Protein AF-A0A507ZMK4-F1 (afdb_monomer_lite)

Organism: NCBI:txid1706195

Radius of gyration: 28.81 Å; chains: 1; bounding box: 46×35×113 Å

Structure (mmCIF, N/CA/C/O backbone):
data_AF-A0A507ZMK4-F1
#
_entry.id   AF-A0A507ZMK4-F1
#
loop_
_atom_site.group_PDB
_atom_site.id
_atom_site.type_symbol
_atom_site.label_atom_id
_atom_site.label_alt_id
_atom_site.label_comp_id
_atom_site.label_asym_id
_atom_site.label_entity_id
_atom_site.label_seq_id
_atom_site.pdbx_PDB_ins_code
_atom_site.Cartn_x
_atom_site.Cartn_y
_atom_site.Cartn_z
_atom_site.occupancy
_atom_site.B_iso_or_equiv
_atom_site.auth_seq_id
_atom_site.auth_comp_id
_atom_site.auth_asym_id
_atom_site.auth_atom_id
_atom_site.pdbx_PDB_model_num
ATOM 1 N N . MET A 1 1 ? 5.797 6.486 -40.407 1.00 48.53 1 MET A N 1
ATOM 2 C CA . MET A 1 1 ? 4.975 6.813 -39.216 1.00 48.53 1 MET A CA 1
ATOM 3 C C . MET A 1 1 ? 4.794 5.631 -38.264 1.00 48.53 1 MET A C 1
ATOM 5 O O . MET A 1 1 ? 5.007 5.829 -37.077 1.00 48.53 1 MET A O 1
ATOM 9 N N . ALA A 1 2 ? 4.481 4.415 -38.734 1.00 46.81 2 ALA A N 1
ATOM 10 C CA . ALA A 1 2 ? 4.301 3.239 -37.862 1.00 46.81 2 ALA A CA 1
ATOM 11 C C . ALA A 1 2 ? 5.544 2.864 -37.017 1.00 46.81 2 ALA A C 1
ATOM 13 O O . ALA A 1 2 ? 5.416 2.453 -35.868 1.00 46.81 2 ALA A O 1
ATOM 14 N N . THR A 1 3 ? 6.752 3.084 -37.540 1.00 45.12 3 THR A N 1
ATOM 15 C CA . THR A 1 3 ? 8.024 2.779 -36.860 1.00 45.12 3 THR A CA 1
ATOM 16 C C . THR A 1 3 ? 8.329 3.693 -35.667 1.00 45.12 3 THR A C 1
ATOM 18 O O . THR A 1 3 ? 8.909 3.237 -34.690 1.00 45.12 3 THR A O 1
ATOM 21 N N . LEU A 1 4 ? 7.896 4.960 -35.700 1.00 42.31 4 LEU A N 1
ATOM 22 C CA . LEU A 1 4 ? 8.083 5.910 -34.590 1.00 42.31 4 LEU A CA 1
ATOM 23 C C . LEU A 1 4 ? 7.138 5.614 -33.414 1.00 42.31 4 LEU A C 1
ATOM 25 O O . LEU A 1 4 ? 7.527 5.773 -32.261 1.00 42.31 4 LEU A O 1
ATOM 29 N N . LEU A 1 5 ? 5.926 5.120 -33.695 1.00 46.12 5 LEU A N 1
ATOM 30 C CA . LEU A 1 5 ? 4.982 4.674 -32.664 1.00 46.12 5 LEU A CA 1
ATOM 31 C C . LEU A 1 5 ? 5.440 3.384 -31.970 1.00 46.12 5 LEU A C 1
ATOM 33 O O . LEU A 1 5 ? 5.306 3.276 -30.753 1.00 46.12 5 LEU A O 1
ATOM 37 N N . ALA A 1 6 ? 6.023 2.437 -32.712 1.00 51.75 6 ALA A N 1
ATOM 38 C CA . ALA A 1 6 ? 6.607 1.229 -32.129 1.00 51.75 6 ALA A CA 1
ATOM 39 C C . ALA A 1 6 ? 7.820 1.551 -31.236 1.00 51.75 6 ALA A C 1
ATOM 41 O O . ALA A 1 6 ? 7.955 0.970 -30.162 1.00 51.75 6 ALA A O 1
ATOM 42 N N . LEU A 1 7 ? 8.653 2.524 -31.631 1.00 47.06 7 LEU A N 1
ATOM 43 C CA . LEU A 1 7 ? 9.780 2.987 -30.818 1.00 47.06 7 LEU A CA 1
ATOM 44 C C . LEU A 1 7 ? 9.309 3.663 -29.523 1.00 47.06 7 LEU A C 1
ATOM 46 O O . LEU A 1 7 ? 9.844 3.377 -28.463 1.00 47.06 7 LEU A O 1
ATOM 50 N N . ALA A 1 8 ? 8.271 4.503 -29.579 1.00 50.28 8 ALA A N 1
ATOM 51 C CA . ALA A 1 8 ? 7.705 5.146 -28.391 1.00 50.28 8 ALA A CA 1
ATOM 52 C C . ALA A 1 8 ? 7.070 4.144 -27.404 1.00 50.28 8 ALA A C 1
ATOM 54 O O . ALA A 1 8 ? 7.107 4.362 -26.196 1.00 50.28 8 ALA A O 1
ATOM 55 N N . TRP A 1 9 ? 6.521 3.028 -27.900 1.00 49.38 9 TRP A N 1
ATOM 56 C CA . TRP A 1 9 ? 6.046 1.923 -27.058 1.00 49.38 9 TRP A CA 1
ATOM 57 C C . TRP A 1 9 ? 7.187 1.077 -26.484 1.00 49.38 9 TRP A C 1
ATOM 59 O O . TRP A 1 9 ? 7.121 0.702 -25.316 1.00 49.38 9 TRP A O 1
ATOM 69 N N . ALA A 1 10 ? 8.238 0.817 -27.265 1.00 51.91 10 ALA A N 1
ATOM 70 C CA . ALA A 1 10 ? 9.440 0.117 -26.805 1.00 51.91 10 ALA A CA 1
ATOM 71 C C . ALA A 1 10 ? 10.282 0.947 -25.814 1.00 51.91 10 ALA A C 1
ATOM 73 O O . ALA A 1 10 ? 11.067 0.386 -25.057 1.00 51.91 10 ALA A O 1
ATOM 74 N N . LEU A 1 11 ? 10.104 2.272 -25.817 1.00 48.28 11 LEU A N 1
ATOM 75 C CA . LEU A 1 11 ? 10.757 3.230 -24.924 1.00 48.28 11 LEU A CA 1
ATOM 76 C C . LEU A 1 11 ? 9.895 3.627 -23.722 1.00 48.28 11 LEU A C 1
ATOM 78 O O . LEU A 1 11 ? 10.305 4.518 -22.976 1.00 48.28 11 LEU A O 1
ATOM 82 N N . LYS A 1 12 ? 8.726 3.002 -23.493 1.00 45.62 12 LYS A N 1
ATOM 83 C CA . LYS A 1 12 ? 8.102 3.130 -22.171 1.00 45.62 12 LYS A CA 1
ATOM 84 C C . LYS A 1 12 ? 9.120 2.587 -21.170 1.00 45.62 12 LYS A C 1
ATOM 86 O O . LYS A 1 12 ? 9.484 1.417 -21.300 1.00 45.62 12 LYS A O 1
ATOM 91 N N . PRO A 1 13 ? 9.631 3.417 -20.244 1.00 53.59 13 PRO A N 1
ATOM 92 C CA . PRO A 1 13 ? 10.633 2.960 -19.303 1.00 53.59 13 PRO A CA 1
ATOM 93 C C . PRO A 1 13 ? 10.029 1.761 -18.582 1.00 53.59 13 PRO A C 1
ATOM 95 O O . PRO A 1 13 ? 8.924 1.846 -18.046 1.00 53.59 13 PRO A O 1
ATOM 98 N N . PHE A 1 14 ? 10.708 0.619 -18.660 1.00 60.69 14 PHE A N 1
ATOM 99 C CA . PHE A 1 14 ? 10.374 -0.507 -17.810 1.00 60.69 14 PHE A CA 1
ATOM 100 C C . PHE A 1 14 ? 10.614 -0.021 -16.386 1.00 60.69 14 PHE A C 1
ATOM 102 O O . PHE A 1 14 ? 11.757 0.075 -15.949 1.00 60.69 14 PHE A O 1
ATOM 109 N N . GLU A 1 15 ? 9.544 0.375 -15.702 1.00 69.38 15 GLU A N 1
ATOM 110 C CA . GLU A 1 15 ? 9.600 0.660 -14.278 1.00 69.38 15 GLU A CA 1
ATOM 111 C C . GLU A 1 15 ? 9.980 -0.646 -13.592 1.00 69.38 15 GLU A C 1
ATOM 113 O O . GLU A 1 15 ? 9.189 -1.586 -13.507 1.00 69.38 15 GLU A O 1
ATOM 118 N N . SER A 1 16 ? 11.241 -0.737 -13.187 1.00 79.56 16 SER A N 1
ATOM 119 C CA . SER A 1 16 ? 11.742 -1.856 -12.412 1.00 79.56 16 SER A CA 1
ATOM 120 C C . SER A 1 16 ? 11.766 -1.452 -10.951 1.00 79.56 16 SER A C 1
ATOM 122 O O . SER A 1 16 ? 12.338 -0.418 -10.602 1.00 79.56 16 SER A O 1
ATOM 124 N N . TYR A 1 17 ? 11.180 -2.300 -10.119 1.00 85.94 17 TYR A N 1
ATOM 125 C CA . TYR A 1 17 ? 11.214 -2.162 -8.675 1.00 85.94 17 TYR A CA 1
ATOM 126 C C . TYR A 1 17 ? 12.217 -3.160 -8.118 1.00 85.94 17 TYR A C 1
ATOM 128 O O . TYR A 1 17 ? 12.090 -4.366 -8.355 1.00 85.94 17 TYR A O 1
ATOM 136 N N . ARG A 1 18 ? 13.217 -2.670 -7.388 1.00 87.69 18 ARG A N 1
ATOM 137 C CA . ARG A 1 18 ? 14.115 -3.521 -6.615 1.00 87.69 18 ARG A CA 1
ATOM 138 C C . ARG A 1 18 ? 13.560 -3.630 -5.196 1.00 87.69 18 ARG A C 1
ATOM 140 O O . ARG A 1 18 ? 13.481 -2.611 -4.515 1.00 87.69 18 ARG A O 1
ATOM 147 N N . PRO A 1 19 ? 13.135 -4.820 -4.739 1.00 88.19 19 PRO A N 1
ATOM 148 C CA . PRO A 1 19 ? 12.665 -4.974 -3.371 1.00 88.19 19 PRO A CA 1
ATOM 149 C C . PRO A 1 19 ? 13.840 -4.774 -2.411 1.00 88.19 19 PRO A C 1
ATOM 151 O O . PRO A 1 19 ? 14.845 -5.467 -2.538 1.00 88.19 19 PRO A O 1
ATOM 154 N N . LEU A 1 20 ? 13.686 -3.857 -1.460 1.00 87.06 20 LEU A N 1
ATOM 155 C CA . LEU A 1 20 ? 14.575 -3.720 -0.303 1.00 87.06 20 LEU A CA 1
ATOM 156 C C . LEU A 1 20 ? 14.121 -4.657 0.821 1.00 87.06 20 LEU A C 1
ATOM 158 O O . LEU A 1 20 ? 14.906 -5.268 1.533 1.00 87.06 20 LEU A O 1
ATOM 162 N N . TYR A 1 21 ? 12.804 -4.807 0.961 1.00 87.19 21 TYR A N 1
ATOM 163 C CA . TYR A 1 21 ? 12.207 -5.706 1.933 1.00 87.19 21 TYR A CA 1
ATOM 164 C C . TYR A 1 21 ? 10.845 -6.205 1.446 1.00 87.19 21 TYR A C 1
ATOM 166 O O . TYR A 1 21 ? 10.093 -5.477 0.803 1.00 87.19 21 TYR A O 1
ATOM 174 N N . SER A 1 22 ? 10.478 -7.436 1.803 1.00 90.19 22 SER A N 1
ATOM 175 C CA . SER A 1 22 ? 9.126 -7.969 1.612 1.00 90.19 22 SER A CA 1
ATOM 176 C C . SER A 1 22 ? 8.745 -8.855 2.790 1.00 90.19 22 SER A C 1
ATOM 178 O O . SER A 1 22 ? 9.533 -9.712 3.196 1.00 90.19 22 SER A O 1
ATOM 180 N N . THR A 1 23 ? 7.515 -8.718 3.288 1.00 91.31 23 THR A N 1
ATOM 181 C CA . THR A 1 23 ? 6.974 -9.678 4.259 1.00 91.31 23 THR A CA 1
ATOM 182 C C . THR A 1 23 ? 6.940 -11.071 3.634 1.00 91.31 23 THR A C 1
ATOM 184 O O . THR A 1 23 ? 6.565 -11.221 2.463 1.00 91.31 23 THR A O 1
ATOM 187 N N . ALA A 1 24 ? 7.315 -12.092 4.398 1.00 88.38 24 ALA A N 1
ATOM 188 C CA . ALA A 1 24 ? 7.326 -13.468 3.932 1.00 88.38 24 ALA A CA 1
ATOM 189 C C . ALA A 1 24 ? 5.903 -13.981 3.665 1.00 88.38 24 ALA A C 1
ATOM 191 O O . ALA A 1 24 ? 4.960 -13.690 4.404 1.00 88.38 24 ALA A O 1
ATOM 192 N N . ALA A 1 25 ? 5.761 -14.814 2.631 1.00 76.56 25 ALA A N 1
ATOM 193 C CA . ALA A 1 25 ? 4.530 -15.543 2.334 1.00 76.56 25 ALA A CA 1
ATOM 194 C C . ALA A 1 25 ? 4.353 -16.710 3.327 1.00 76.56 25 ALA A C 1
ATOM 196 O O . ALA A 1 25 ? 4.493 -17.878 2.974 1.00 76.56 25 ALA A O 1
ATOM 197 N N . GLY A 1 26 ? 4.148 -16.380 4.603 1.00 83.88 26 GLY A N 1
ATOM 198 C CA . GLY A 1 26 ? 3.814 -17.334 5.655 1.00 83.88 26 GLY A CA 1
ATOM 199 C C . GLY A 1 26 ? 2.330 -17.696 5.634 1.00 83.88 26 GLY A C 1
ATOM 200 O O . GLY A 1 26 ? 1.691 -17.737 4.583 1.00 83.88 26 GLY A O 1
ATOM 201 N N . LYS A 1 27 ? 1.751 -17.923 6.818 1.00 92.38 27 LYS A N 1
ATOM 202 C CA . LYS A 1 27 ? 0.292 -18.020 6.930 1.00 92.38 27 LYS A CA 1
ATOM 203 C C . LYS A 1 27 ? -0.303 -16.677 6.517 1.00 92.38 27 LYS A C 1
ATOM 205 O O . LYS A 1 27 ? 0.111 -15.647 7.045 1.00 92.38 27 LYS A O 1
ATOM 210 N N . SER A 1 28 ? -1.249 -16.699 5.587 1.00 94.19 28 SER A N 1
ATOM 211 C CA . SER A 1 28 ? -1.893 -15.496 5.066 1.00 94.19 28 SER A CA 1
ATOM 212 C C . SER A 1 28 ? -3.407 -15.616 5.100 1.00 94.19 28 SER A C 1
ATOM 214 O O . SER A 1 28 ? -3.944 -16.690 4.826 1.00 94.19 28 SER A O 1
ATOM 216 N N . GLN A 1 29 ? -4.092 -14.510 5.367 1.00 94.81 29 GLN A N 1
ATOM 217 C CA . GLN A 1 29 ? -5.550 -14.430 5.334 1.00 94.81 29 GLN A CA 1
ATOM 218 C C . GLN A 1 29 ? -6.003 -13.095 4.735 1.00 94.81 29 GLN A C 1
ATOM 220 O O . GLN A 1 29 ? -5.276 -12.108 4.837 1.00 94.81 29 GLN A O 1
ATOM 225 N N . PRO A 1 30 ? -7.183 -13.031 4.107 1.00 94.88 30 PRO A N 1
ATOM 226 C CA . PRO A 1 30 ? -7.741 -11.759 3.676 1.00 94.88 30 PRO A CA 1
ATOM 227 C C . PRO A 1 30 ? -8.190 -10.916 4.878 1.00 94.88 30 PRO A C 1
ATOM 229 O O . PRO A 1 30 ? -8.730 -11.446 5.846 1.00 94.88 30 PRO A O 1
ATOM 232 N N . ALA A 1 31 ? -8.020 -9.598 4.787 1.00 94.75 31 ALA A N 1
ATOM 233 C CA . ALA A 1 31 ? -8.450 -8.629 5.802 1.00 94.75 31 ALA A CA 1
ATOM 234 C C . ALA A 1 31 ? -9.972 -8.371 5.802 1.00 94.75 31 ALA A C 1
ATOM 236 O O . ALA A 1 31 ? -10.484 -7.657 6.655 1.00 94.75 31 ALA A O 1
ATOM 237 N N . GLY A 1 32 ? -10.700 -8.904 4.818 1.00 94.50 32 GLY A N 1
ATOM 238 C CA . GLY A 1 32 ? -12.091 -8.538 4.550 1.00 94.50 32 GLY A CA 1
ATOM 239 C C . GLY A 1 32 ? -12.219 -7.424 3.507 1.00 94.50 32 GLY A C 1
ATOM 240 O O . GLY A 1 32 ? -11.229 -6.867 3.032 1.00 94.50 32 GLY A O 1
ATOM 241 N N . GLU A 1 33 ? -13.449 -7.167 3.074 1.00 95.75 33 GLU A N 1
ATOM 242 C CA . GLU A 1 33 ? -13.747 -6.208 2.007 1.00 95.75 33 GLU A CA 1
ATOM 243 C C . GLU A 1 33 ? -13.520 -4.757 2.459 1.00 95.75 33 GLU A C 1
ATOM 245 O O . GLU A 1 33 ? -14.096 -4.318 3.458 1.00 95.75 33 GLU A O 1
ATOM 250 N N . ILE A 1 34 ? -12.740 -4.005 1.680 1.00 96.75 34 ILE A N 1
ATOM 251 C CA . ILE A 1 34 ? -12.432 -2.591 1.911 1.00 96.75 34 ILE A CA 1
ATOM 252 C C . ILE A 1 34 ? -13.646 -1.747 1.486 1.00 96.75 34 ILE A C 1
ATOM 254 O O . ILE A 1 34 ? -13.895 -1.524 0.300 1.00 96.75 34 ILE A O 1
ATOM 258 N N . ARG A 1 35 ? -14.453 -1.333 2.463 1.00 95.69 35 ARG A N 1
ATOM 259 C CA . ARG A 1 35 ? -15.771 -0.680 2.308 1.00 95.69 35 ARG A CA 1
ATOM 260 C C . ARG A 1 35 ? -15.907 0.485 3.294 1.00 95.69 35 ARG A C 1
ATOM 262 O O . ARG A 1 35 ? -15.089 0.553 4.207 1.00 95.69 35 ARG A O 1
ATOM 269 N N . PRO A 1 36 ? -16.921 1.364 3.186 1.00 96.38 36 PRO A N 1
ATOM 270 C CA . PRO 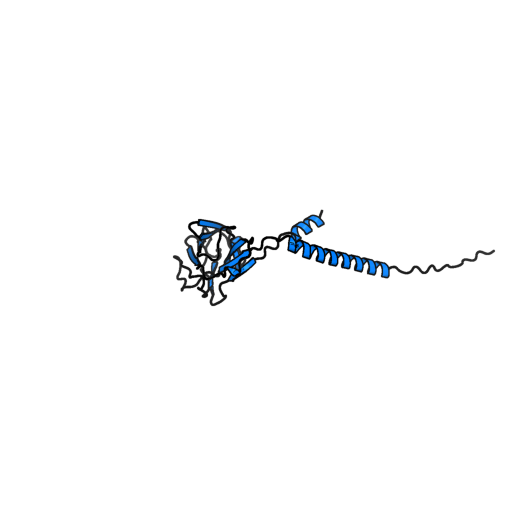A 1 36 ? -17.164 2.392 4.197 1.00 96.38 36 PRO A CA 1
ATOM 271 C C . PRO A 1 36 ? -17.122 1.825 5.624 1.00 96.38 36 PRO A C 1
ATOM 273 O O . PRO A 1 36 ? -17.806 0.847 5.931 1.00 96.38 36 PRO A O 1
ATOM 276 N N . GLY A 1 37 ? -16.298 2.431 6.482 1.00 94.50 37 GLY A N 1
ATOM 277 C CA . GLY A 1 37 ? -16.066 1.985 7.862 1.00 94.50 37 GLY A CA 1
ATOM 278 C C . GLY A 1 37 ? -14.935 0.963 8.037 1.00 94.50 37 GLY A C 1
ATOM 279 O O . GLY A 1 37 ? -14.519 0.734 9.170 1.00 94.50 37 GLY A O 1
ATOM 280 N N . PHE A 1 38 ? -14.407 0.389 6.950 1.00 95.94 38 PHE A N 1
ATOM 281 C CA . PHE A 1 38 ? -13.151 -0.358 6.976 1.00 95.94 38 PHE A CA 1
ATOM 282 C C . PHE A 1 38 ? -12.004 0.611 7.235 1.00 95.94 38 PHE A C 1
ATOM 284 O O . PHE A 1 38 ? -11.835 1.572 6.482 1.00 95.94 38 PHE A O 1
ATOM 291 N N . ARG A 1 39 ? -11.200 0.308 8.252 1.00 96.44 39 ARG A N 1
ATOM 292 C CA . ARG A 1 39 ? -9.960 1.020 8.549 1.00 96.44 39 ARG A CA 1
ATOM 293 C C . ARG A 1 39 ? -8.903 0.056 9.047 1.00 96.44 39 ARG A C 1
ATOM 295 O O . ARG A 1 39 ? -9.164 -0.778 9.923 1.00 96.44 39 ARG A O 1
ATOM 302 N N . LEU A 1 40 ? -7.712 0.196 8.491 1.00 96.25 40 LEU A N 1
ATOM 303 C CA . LEU A 1 40 ? -6.556 -0.612 8.821 1.00 96.25 40 LEU A CA 1
ATOM 304 C C . LEU A 1 40 ? -5.342 0.295 8.965 1.00 96.25 40 LEU A C 1
ATOM 306 O O . LEU A 1 40 ? -5.028 1.027 8.033 1.00 96.25 40 LEU A O 1
ATOM 310 N N . VAL A 1 41 ? -4.652 0.225 10.102 1.00 96.69 41 VAL A N 1
ATOM 311 C CA . VAL A 1 41 ? -3.421 0.983 10.354 1.00 96.69 41 VAL A CA 1
ATOM 312 C C . VAL A 1 41 ? -2.295 0.014 10.689 1.00 96.69 41 VAL A C 1
ATOM 314 O O . VAL A 1 41 ? -2.476 -0.906 11.480 1.00 96.69 41 VAL A O 1
ATOM 317 N N . GLN A 1 42 ? -1.123 0.213 10.098 1.00 95.56 42 GLN A N 1
ATOM 318 C CA . GLN A 1 42 ? 0.097 -0.488 10.474 1.00 95.56 42 GLN A CA 1
ATOM 319 C C . GLN A 1 42 ? 1.238 0.506 10.649 1.00 95.56 42 GLN A C 1
ATOM 321 O O . GLN A 1 42 ? 1.587 1.231 9.716 1.00 95.56 42 GLN A O 1
ATOM 326 N N . GLU A 1 43 ? 1.856 0.471 11.823 1.00 93.94 43 GLU A N 1
ATOM 327 C CA . GLU A 1 43 ? 3.163 1.076 12.052 1.00 93.94 43 GLU A CA 1
ATOM 328 C C . GLU A 1 43 ? 4.254 0.144 11.519 1.00 93.94 43 GLU A C 1
ATOM 330 O O . GLU A 1 43 ? 4.285 -1.040 11.851 1.00 93.94 43 GLU A O 1
ATOM 335 N N . VAL A 1 44 ? 5.138 0.681 10.681 1.00 91.62 44 VAL A N 1
ATOM 336 C CA . VAL A 1 44 ? 6.290 -0.005 10.098 1.00 91.62 44 VAL A CA 1
ATOM 337 C C . VAL A 1 44 ? 7.557 0.484 10.777 1.00 91.62 44 VAL A C 1
ATOM 339 O O . VAL A 1 44 ? 7.829 1.682 10.804 1.00 91.62 44 VAL A O 1
ATOM 342 N N . HIS A 1 45 ? 8.341 -0.440 11.334 1.00 86.56 45 HIS A N 1
ATOM 343 C CA . HIS A 1 45 ? 9.510 -0.106 12.147 1.00 86.56 45 HIS A CA 1
ATOM 344 C C . HIS A 1 45 ? 10.803 0.080 11.321 1.00 86.56 45 HIS A C 1
ATOM 346 O O . HIS A 1 45 ? 11.051 -0.692 10.390 1.00 86.56 45 HIS A O 1
ATOM 352 N N . PRO A 1 46 ? 11.686 1.019 11.726 1.00 70.94 46 PRO A N 1
ATOM 353 C CA . PRO A 1 46 ? 12.902 1.417 10.997 1.00 70.94 46 PRO A CA 1
ATOM 354 C C . PRO A 1 46 ? 13.943 0.305 10.790 1.00 70.94 46 PRO A C 1
ATOM 356 O O . PRO A 1 46 ? 14.650 0.291 9.792 1.00 70.94 46 PRO A O 1
ATOM 359 N N . GLY A 1 47 ? 14.022 -0.680 11.691 1.00 65.75 47 GLY A N 1
ATOM 360 C CA . GLY A 1 47 ? 15.009 -1.773 11.615 1.00 65.75 47 GLY A CA 1
ATOM 361 C C . GLY A 1 47 ? 14.748 -2.816 10.523 1.00 65.75 47 GLY A C 1
ATOM 362 O O . GLY A 1 47 ? 15.349 -3.888 10.546 1.00 65.75 47 GLY A O 1
ATOM 363 N N . SER A 1 48 ? 13.816 -2.540 9.616 1.00 66.69 48 SER A N 1
ATOM 364 C CA . SER A 1 48 ? 13.331 -3.507 8.636 1.00 66.69 48 SER A CA 1
ATOM 365 C C . SER A 1 48 ? 13.981 -3.382 7.262 1.00 66.69 48 SER A C 1
ATOM 367 O O . SER A 1 48 ? 13.811 -4.276 6.436 1.00 66.69 48 SER A O 1
ATOM 369 N N . VAL A 1 49 ? 14.700 -2.286 7.012 1.00 70.19 49 VAL A N 1
ATOM 370 C CA . VAL A 1 49 ? 15.365 -2.015 5.737 1.00 70.19 49 VAL A CA 1
ATOM 371 C C . VAL A 1 49 ? 16.822 -1.664 6.009 1.00 70.19 49 VAL A C 1
ATOM 373 O O . VAL A 1 49 ? 17.095 -0.782 6.821 1.00 70.19 49 VAL A O 1
ATOM 376 N N . ASP A 1 50 ? 17.753 -2.367 5.361 1.00 72.50 50 ASP A N 1
ATOM 377 C CA . ASP A 1 50 ? 19.186 -2.103 5.499 1.00 72.50 50 ASP A CA 1
ATOM 378 C C . ASP A 1 50 ? 19.550 -0.797 4.764 1.00 72.50 50 ASP A C 1
ATOM 380 O O . ASP A 1 50 ? 19.389 -0.720 3.543 1.00 72.50 50 ASP A O 1
ATOM 384 N N . PRO A 1 51 ? 20.063 0.235 5.463 1.00 71.06 51 PRO A N 1
ATOM 385 C CA . PRO A 1 51 ? 20.439 1.496 4.837 1.00 71.06 51 PRO A CA 1
ATOM 386 C C . PRO A 1 51 ? 21.553 1.379 3.789 1.00 71.06 51 PRO A C 1
ATOM 388 O O . PRO A 1 51 ? 21.700 2.253 2.937 1.00 71.06 51 PRO A O 1
ATOM 391 N N . SER A 1 52 ? 22.364 0.321 3.843 1.00 73.31 52 SER A N 1
ATOM 392 C CA . SER A 1 52 ? 23.409 0.074 2.847 1.00 73.31 52 SER A CA 1
ATOM 393 C C . SER A 1 52 ? 22.852 -0.387 1.502 1.00 73.31 52 SER A C 1
ATOM 395 O O . SER A 1 52 ? 23.554 -0.323 0.492 1.00 73.31 52 SER A O 1
ATOM 397 N N . GLU A 1 53 ? 21.589 -0.816 1.470 1.00 73.75 53 GLU A N 1
ATOM 398 C CA . GLU A 1 53 ? 20.933 -1.214 0.238 1.00 73.75 53 GLU A CA 1
ATOM 399 C C . GLU A 1 53 ? 20.409 -0.025 -0.565 1.00 73.75 53 GLU A C 1
ATOM 401 O O . GLU A 1 53 ? 20.033 -0.258 -1.704 1.00 73.75 53 GLU A O 1
ATOM 406 N N . TYR A 1 54 ? 20.415 1.215 -0.059 1.00 72.88 54 TYR A N 1
ATOM 407 C CA . TYR A 1 54 ? 19.912 2.362 -0.823 1.00 72.88 54 TYR A CA 1
ATOM 408 C C . TYR A 1 54 ? 20.844 2.787 -1.954 1.00 72.88 54 TYR A C 1
ATOM 410 O O . TYR A 1 54 ? 22.052 2.956 -1.762 1.00 72.88 54 TYR A O 1
ATOM 418 N N . VAL A 1 55 ? 20.264 3.043 -3.126 1.00 71.19 55 VAL A N 1
ATOM 419 C CA . VAL A 1 55 ? 20.976 3.659 -4.250 1.00 71.19 55 VAL A CA 1
ATOM 420 C C . VAL A 1 55 ? 20.565 5.122 -4.364 1.00 71.19 55 VAL A C 1
ATOM 422 O O . VAL A 1 55 ? 19.400 5.463 -4.560 1.00 71.19 55 VAL A O 1
ATOM 425 N N . GLU A 1 56 ? 21.548 6.015 -4.248 1.00 68.00 56 GLU A N 1
ATOM 426 C CA . GLU A 1 56 ? 21.324 7.452 -4.386 1.00 68.00 56 GLU A CA 1
ATOM 427 C C . GLU A 1 56 ? 20.719 7.781 -5.763 1.00 68.00 56 GLU A C 1
ATOM 429 O O . GLU A 1 56 ? 21.287 7.449 -6.805 1.00 68.00 56 GLU A O 1
ATOM 434 N N . GLY A 1 57 ? 19.565 8.454 -5.758 1.00 70.12 57 GLY A N 1
ATOM 435 C CA . GLY A 1 57 ? 18.839 8.865 -6.963 1.00 70.12 57 GLY A CA 1
ATOM 436 C C . GLY A 1 57 ? 17.610 8.018 -7.302 1.00 70.12 57 GLY A C 1
ATOM 437 O O . GLY A 1 57 ? 16.794 8.475 -8.105 1.00 70.12 57 GLY A O 1
ATOM 438 N N . ASP A 1 58 ? 17.435 6.855 -6.672 1.00 81.69 58 ASP A N 1
ATOM 439 C CA . ASP A 1 58 ? 16.229 6.044 -6.833 1.00 81.69 58 ASP A CA 1
ATOM 440 C C . ASP A 1 58 ? 15.100 6.507 -5.895 1.00 81.69 58 ASP A C 1
ATOM 442 O O . ASP A 1 58 ? 15.319 7.062 -4.815 1.00 81.69 58 ASP A O 1
ATOM 446 N N . GLU A 1 59 ? 13.852 6.334 -6.340 1.00 89.31 59 GLU A N 1
ATOM 447 C CA . GLU A 1 59 ? 12.669 6.741 -5.579 1.00 89.31 59 GLU A CA 1
ATOM 448 C C . GLU A 1 59 ? 12.166 5.562 -4.746 1.00 89.31 59 GLU A C 1
ATOM 450 O O . GLU A 1 59 ? 11.775 4.530 -5.291 1.00 89.31 59 GLU A O 1
ATOM 455 N N . ALA A 1 60 ? 12.124 5.709 -3.424 1.00 91.06 60 ALA A N 1
ATOM 456 C CA . ALA A 1 60 ? 11.568 4.672 -2.574 1.00 91.06 60 ALA A CA 1
ATOM 457 C C . ALA A 1 60 ? 10.031 4.655 -2.611 1.00 91.06 60 ALA A C 1
ATOM 459 O O . ALA A 1 60 ? 9.359 5.689 -2.562 1.00 91.06 60 ALA A O 1
ATOM 460 N N . CYS A 1 61 ? 9.473 3.450 -2.640 1.00 93.50 61 CYS A N 1
ATOM 461 C CA . CYS A 1 61 ? 8.043 3.184 -2.654 1.00 93.50 61 CYS A CA 1
ATOM 462 C C . CYS A 1 61 ? 7.712 2.079 -1.646 1.00 93.50 61 CYS A C 1
ATOM 464 O O . CYS A 1 61 ? 8.528 1.194 -1.377 1.00 93.50 61 CYS A O 1
ATOM 466 N N . PHE A 1 62 ? 6.488 2.093 -1.130 1.00 94.38 62 PHE A N 1
ATOM 467 C CA . PHE A 1 62 ? 5.911 0.928 -0.465 1.00 94.38 62 PHE A CA 1
ATOM 468 C C . PHE A 1 62 ? 4.843 0.319 -1.367 1.00 94.38 62 PHE A C 1
ATOM 470 O O . PHE A 1 62 ? 4.182 1.013 -2.139 1.00 94.38 62 PHE A O 1
ATOM 477 N N . GLU A 1 63 ? 4.668 -0.988 -1.288 1.00 96.00 63 GLU A N 1
ATOM 478 C CA . GLU A 1 63 ? 3.691 -1.724 -2.065 1.00 96.00 63 GLU A CA 1
ATOM 479 C C . GLU A 1 63 ? 2.795 -2.535 -1.133 1.00 96.00 63 GLU A C 1
ATOM 481 O O . GLU A 1 63 ? 3.271 -3.208 -0.217 1.00 96.00 63 GLU A O 1
ATOM 486 N N . ILE A 1 64 ? 1.491 -2.505 -1.401 1.00 97.44 64 ILE A N 1
ATOM 487 C CA . ILE A 1 64 ? 0.487 -3.270 -0.656 1.00 97.44 64 ILE A CA 1
ATOM 488 C C . ILE A 1 64 ? -0.089 -4.341 -1.577 1.00 97.44 64 ILE A C 1
ATOM 490 O O . ILE A 1 64 ? -0.423 -4.055 -2.732 1.00 97.44 64 ILE A O 1
ATOM 494 N N . ARG A 1 65 ? -0.220 -5.574 -1.077 1.00 97.25 65 ARG A N 1
ATOM 495 C CA . ARG A 1 65 ? -0.844 -6.666 -1.829 1.00 97.25 65 ARG A CA 1
ATOM 496 C C . ARG A 1 65 ? -2.361 -6.678 -1.658 1.00 97.25 65 ARG A C 1
ATOM 498 O O . ARG A 1 65 ? -2.873 -6.925 -0.565 1.00 97.25 65 ARG A O 1
ATOM 505 N N . PHE A 1 66 ? -3.066 -6.512 -2.772 1.00 97.56 66 PHE A N 1
ATOM 506 C CA . PHE A 1 66 ? -4.524 -6.591 -2.835 1.00 97.56 66 PHE A CA 1
ATOM 507 C C . PHE A 1 66 ? -4.978 -7.962 -3.352 1.00 97.56 66 PHE A C 1
ATOM 509 O O . PHE A 1 66 ? -4.262 -8.636 -4.098 1.00 97.56 66 PHE A O 1
ATOM 516 N N . ALA A 1 67 ? -6.192 -8.361 -2.985 1.00 96.50 67 ALA A N 1
ATOM 517 C CA . ALA A 1 67 ? -6.918 -9.462 -3.603 1.00 96.50 67 ALA A CA 1
ATOM 518 C C . ALA A 1 67 ? -8.270 -8.957 -4.112 1.00 96.50 67 ALA A C 1
ATOM 520 O O . ALA A 1 67 ? -8.990 -8.241 -3.420 1.00 96.50 67 ALA A O 1
ATOM 521 N N . THR A 1 68 ? -8.605 -9.337 -5.337 1.00 96.19 68 THR A N 1
ATOM 522 C CA . THR A 1 68 ? -9.861 -8.984 -6.009 1.00 96.19 68 THR A CA 1
ATOM 523 C C . THR A 1 68 ? -10.721 -10.223 -6.258 1.00 96.19 68 THR A C 1
ATOM 525 O O . THR A 1 68 ? -11.864 -10.099 -6.700 1.00 96.19 68 THR A O 1
ATOM 528 N N . TYR A 1 69 ? -10.180 -11.419 -5.983 1.00 93.25 69 TYR A N 1
ATOM 529 C CA . TYR A 1 69 ? -10.788 -12.727 -6.231 1.00 93.25 69 TYR A CA 1
ATOM 530 C C . TYR A 1 69 ? -11.185 -12.928 -7.695 1.00 93.25 69 TYR A C 1
ATOM 532 O O . TYR A 1 69 ? -12.180 -13.593 -7.986 1.00 93.25 69 TYR A O 1
ATOM 540 N N . MET A 1 70 ? -10.431 -12.311 -8.612 1.00 92.06 70 MET A N 1
ATOM 541 C CA . MET A 1 70 ? -10.731 -12.278 -10.049 1.00 92.06 70 MET A CA 1
ATOM 542 C C . MET A 1 70 ? -12.112 -11.674 -10.378 1.00 92.06 70 MET A C 1
ATOM 544 O O . MET A 1 70 ? -12.661 -11.921 -11.452 1.00 92.06 70 MET A O 1
ATOM 548 N N . ARG A 1 71 ? -12.692 -10.884 -9.464 1.00 92.25 71 ARG A N 1
ATOM 549 C CA . ARG A 1 71 ? -13.989 -10.218 -9.643 1.00 92.25 71 ARG A CA 1
ATOM 550 C C . ARG A 1 71 ? -13.807 -8.810 -10.199 1.00 92.25 71 ARG A C 1
ATOM 552 O O . ARG A 1 71 ? -12.742 -8.203 -10.078 1.00 92.25 71 ARG A O 1
ATOM 559 N N . ARG A 1 72 ? -14.889 -8.262 -10.753 1.00 93.06 72 ARG A N 1
ATOM 560 C CA . ARG A 1 72 ? -14.984 -6.827 -11.027 1.00 93.06 72 ARG A CA 1
ATOM 561 C C . ARG A 1 72 ? -15.219 -6.106 -9.703 1.00 93.06 72 ARG A C 1
ATOM 563 O O . ARG A 1 72 ? -16.263 -6.301 -9.083 1.00 93.06 72 ARG A O 1
ATOM 570 N N . ASN A 1 73 ? -14.217 -5.345 -9.282 1.00 95.88 73 ASN A N 1
ATOM 571 C CA . ASN A 1 73 ? -14.268 -4.552 -8.064 1.00 95.88 73 ASN A CA 1
ATOM 572 C C . ASN A 1 73 ? -14.503 -3.089 -8.425 1.00 95.88 73 ASN A C 1
ATOM 574 O O . ASN A 1 73 ? -14.095 -2.647 -9.499 1.00 95.88 73 ASN A O 1
ATOM 578 N 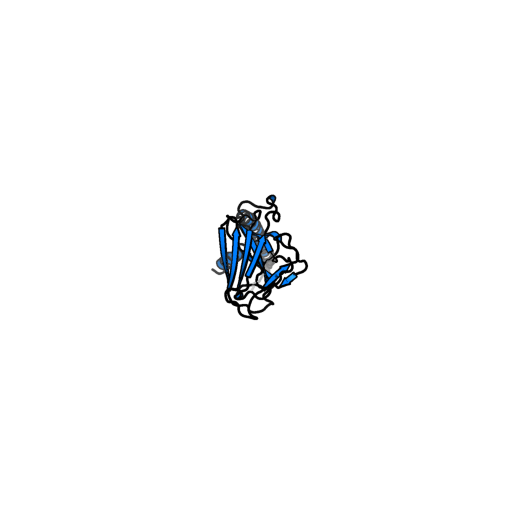N . GLU A 1 74 ? -15.190 -2.372 -7.550 1.00 96.25 74 GLU A N 1
ATOM 579 C CA . GLU A 1 74 ? -15.635 -0.999 -7.762 1.00 96.25 74 GLU A CA 1
ATOM 580 C C . GLU A 1 74 ? -15.516 -0.205 -6.457 1.00 96.25 74 GLU A C 1
ATOM 582 O O . GLU A 1 74 ? -15.428 -0.776 -5.366 1.00 96.25 74 GLU A O 1
ATOM 587 N N . GLY A 1 75 ? -15.518 1.118 -6.592 1.00 96.75 75 GLY A N 1
ATOM 588 C CA . GLY A 1 75 ? -15.343 2.048 -5.486 1.00 96.75 75 GLY A CA 1
ATOM 589 C C . GLY A 1 75 ? -13.886 2.423 -5.235 1.00 96.75 75 GLY A C 1
ATOM 590 O O . GLY A 1 75 ? -12.943 1.881 -5.816 1.00 96.75 75 GLY A O 1
ATOM 591 N N . ASP A 1 76 ? -13.731 3.386 -4.349 1.00 98.38 76 ASP A N 1
ATOM 592 C CA . ASP A 1 76 ? -12.490 4.039 -4.015 1.00 98.38 76 ASP A CA 1
ATOM 593 C C . ASP A 1 76 ? -11.941 3.541 -2.672 1.00 98.38 76 ASP A C 1
ATOM 595 O O . ASP A 1 76 ? -12.659 3.286 -1.697 1.00 98.38 76 ASP A O 1
ATOM 599 N N . ILE A 1 77 ? -10.618 3.441 -2.621 1.00 98.44 77 ILE A N 1
ATOM 600 C CA . ILE A 1 77 ? -9.842 3.096 -1.431 1.00 98.44 77 ILE A CA 1
ATOM 601 C C . ILE A 1 77 ? -8.895 4.263 -1.155 1.00 98.44 77 ILE A C 1
ATOM 603 O O . ILE A 1 77 ? -8.231 4.758 -2.072 1.00 98.44 77 ILE A O 1
ATOM 607 N N . ALA A 1 78 ? -8.826 4.712 0.095 1.00 98.56 78 ALA A N 1
ATOM 608 C CA . ALA A 1 78 ? -7.823 5.676 0.521 1.00 98.56 78 ALA A CA 1
ATOM 609 C C . ALA A 1 78 ? -6.624 4.922 1.094 1.00 98.56 78 ALA A C 1
ATOM 611 O O . ALA A 1 78 ? -6.782 4.023 1.914 1.00 98.56 78 ALA A O 1
ATOM 612 N N . VAL A 1 79 ? -5.425 5.282 0.651 1.00 98.56 79 VAL A N 1
ATOM 613 C CA . VAL A 1 79 ? -4.166 4.801 1.220 1.00 98.56 79 VAL A CA 1
ATOM 614 C C . VAL A 1 79 ? -3.393 6.012 1.690 1.00 98.56 79 VAL A C 1
ATOM 616 O O . VAL A 1 79 ? -3.226 6.973 0.943 1.00 98.56 79 VAL A O 1
ATOM 619 N N . ILE A 1 80 ? -2.936 5.982 2.929 1.00 98.44 80 ILE A N 1
ATOM 620 C CA . ILE A 1 80 ? -2.290 7.100 3.593 1.00 98.44 80 ILE A CA 1
ATOM 621 C C . ILE A 1 80 ? -0.945 6.622 4.126 1.00 98.44 80 ILE A C 1
ATOM 623 O O . ILE A 1 80 ? -0.862 5.622 4.830 1.00 98.44 80 ILE A O 1
ATOM 627 N N . LEU A 1 81 ? 0.107 7.368 3.814 1.00 97.56 81 LEU A N 1
ATOM 628 C CA . LEU A 1 81 ? 1.420 7.238 4.427 1.00 97.56 81 LEU A CA 1
ATOM 629 C C . LEU A 1 81 ? 1.631 8.410 5.381 1.00 97.56 81 LEU A C 1
ATOM 631 O O . LEU A 1 81 ? 1.483 9.558 4.962 1.00 97.56 81 LEU A O 1
ATOM 635 N N . SER A 1 82 ? 2.039 8.133 6.618 1.00 97.25 82 SER A N 1
ATOM 636 C CA . SER A 1 82 ? 2.489 9.159 7.563 1.00 97.25 82 SER A CA 1
ATOM 637 C C . SER A 1 82 ? 3.912 8.886 8.048 1.00 97.25 82 SER A C 1
ATOM 639 O O . SER A 1 82 ? 4.189 7.812 8.571 1.00 97.25 82 SER A O 1
ATOM 641 N N . GLN A 1 83 ? 4.813 9.859 7.908 1.00 95.31 83 GLN A N 1
ATOM 642 C CA . GLN A 1 83 ? 6.206 9.771 8.364 1.00 95.31 83 GLN A CA 1
ATOM 643 C C . GLN A 1 83 ? 6.719 11.155 8.772 1.00 95.31 83 GLN A C 1
ATOM 645 O O . GLN A 1 83 ? 6.497 12.130 8.054 1.00 95.31 83 GLN A O 1
ATOM 650 N N . ASP A 1 84 ? 7.405 11.255 9.916 1.00 93.12 84 ASP A N 1
ATOM 651 C CA . ASP A 1 84 ? 7.998 12.505 10.426 1.00 93.12 84 ASP A CA 1
ATOM 652 C C . ASP A 1 84 ? 7.009 13.700 10.424 1.00 93.12 84 ASP A C 1
ATOM 654 O O . ASP A 1 84 ? 7.342 14.820 10.031 1.00 93.12 84 ASP A O 1
ATOM 658 N N . GLY A 1 85 ? 5.749 13.454 10.810 1.00 92.38 85 GLY A N 1
ATOM 659 C CA . GLY A 1 85 ? 4.683 14.469 10.847 1.00 92.38 85 GLY A CA 1
ATOM 660 C C . GLY A 1 85 ? 4.152 14.912 9.476 1.00 92.38 85 GLY A C 1
ATOM 661 O O . GLY A 1 85 ? 3.359 15.849 9.398 1.00 92.38 85 GLY A O 1
ATOM 662 N N . ARG A 1 86 ? 4.575 14.262 8.388 1.00 93.75 86 ARG A N 1
ATOM 663 C CA . ARG A 1 86 ? 4.072 14.489 7.028 1.00 93.75 86 ARG A CA 1
ATOM 664 C C . ARG A 1 86 ? 3.122 13.377 6.633 1.00 93.75 86 ARG A C 1
ATOM 666 O O . ARG A 1 86 ? 3.341 12.230 7.002 1.00 93.75 86 ARG A O 1
ATOM 673 N N . GLN A 1 87 ? 2.125 13.725 5.827 1.00 96.12 87 GLN A N 1
ATOM 674 C CA . GLN A 1 87 ? 1.124 12.792 5.330 1.00 96.12 87 GLN A CA 1
ATOM 675 C C . GLN A 1 87 ? 1.049 12.856 3.807 1.00 96.12 87 GLN A C 1
ATOM 677 O O . GLN A 1 87 ? 1.025 13.949 3.235 1.00 96.12 87 GLN A O 1
ATOM 682 N N . HIS A 1 88 ? 1.016 11.702 3.148 1.00 97.00 88 HIS A N 1
ATOM 683 C CA . HIS A 1 88 ? 0.733 11.562 1.719 1.00 97.00 88 HIS A CA 1
ATOM 684 C C . HIS A 1 88 ? -0.455 10.626 1.549 1.00 97.00 88 HIS A C 1
ATOM 686 O O . HIS A 1 88 ? -0.516 9.586 2.195 1.00 97.00 88 HIS A O 1
ATOM 692 N N . ALA A 1 89 ? -1.412 11.020 0.715 1.00 97.44 89 ALA A N 1
ATOM 693 C CA . ALA A 1 89 ? -2.656 10.292 0.532 1.00 97.44 89 ALA A CA 1
ATOM 694 C C . ALA A 1 89 ? -2.866 9.971 -0.947 1.00 97.44 89 ALA A C 1
ATOM 696 O O . ALA A 1 89 ? -2.721 10.835 -1.813 1.00 97.44 89 ALA A O 1
ATOM 697 N N . TRP A 1 90 ? -3.252 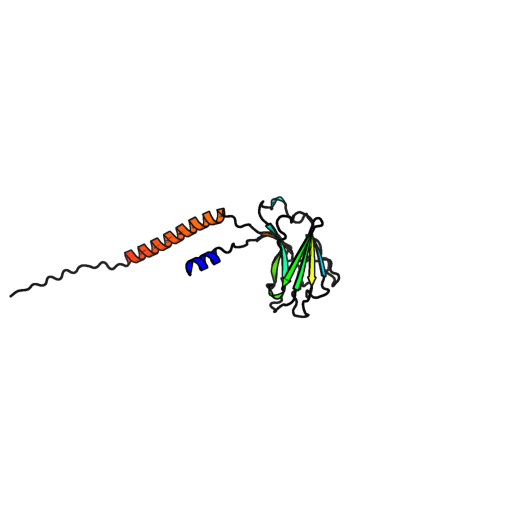8.731 -1.216 1.00 98.38 90 TRP A N 1
ATOM 698 C CA . TRP A 1 90 ? -3.676 8.253 -2.519 1.00 98.38 90 TRP A CA 1
ATOM 699 C C . TRP A 1 90 ? -5.130 7.830 -2.437 1.00 98.38 90 TRP A C 1
ATOM 701 O O . TRP A 1 90 ? -5.532 7.120 -1.519 1.00 98.38 90 TRP A O 1
ATOM 711 N N . LYS A 1 91 ? -5.902 8.229 -3.442 1.00 98.19 91 LYS A N 1
ATOM 712 C CA . LYS A 1 91 ? -7.237 7.703 -3.692 1.00 98.19 91 LYS A CA 1
ATOM 713 C C . LYS A 1 91 ? -7.144 6.787 -4.906 1.00 98.19 91 LYS A C 1
ATOM 715 O O . LYS A 1 91 ? -6.741 7.244 -5.977 1.00 98.19 91 LYS A O 1
ATOM 720 N N . ILE A 1 92 ? -7.421 5.501 -4.726 1.00 97.25 92 ILE A N 1
ATOM 721 C CA . ILE A 1 92 ? -7.281 4.490 -5.778 1.00 97.25 92 ILE A CA 1
ATOM 722 C C . ILE A 1 92 ? -8.641 3.893 -6.125 1.00 97.25 92 ILE A C 1
ATOM 724 O O . ILE A 1 92 ? -9.391 3.511 -5.234 1.00 97.25 92 ILE A O 1
ATOM 728 N N . ASP A 1 93 ? -8.910 3.765 -7.422 1.00 97.50 93 ASP A N 1
ATOM 729 C CA . ASP A 1 93 ? -10.071 3.040 -7.938 1.00 97.50 93 ASP A CA 1
ATOM 730 C C . ASP A 1 93 ? -9.792 1.529 -7.882 1.00 97.50 93 ASP A C 1
ATOM 732 O O . ASP A 1 93 ? -8.827 1.033 -8.489 1.00 97.50 93 ASP A O 1
ATOM 736 N N . ALA A 1 94 ? -10.639 0.794 -7.158 1.00 97.56 94 ALA A N 1
ATOM 737 C CA . ALA A 1 94 ? -10.542 -0.650 -6.984 1.00 97.56 94 ALA A CA 1
ATOM 738 C C . ALA A 1 94 ? -10.651 -1.427 -8.308 1.00 97.56 94 ALA A C 1
ATOM 740 O O . ALA A 1 94 ? -10.103 -2.526 -8.413 1.00 97.56 94 ALA A O 1
ATOM 741 N N . SER A 1 95 ? -11.278 -0.854 -9.342 1.00 96.56 95 SER A N 1
ATOM 742 C CA . SER A 1 95 ? -11.390 -1.463 -10.674 1.00 96.56 95 SER A CA 1
ATOM 743 C C . SER A 1 95 ? -10.039 -1.599 -11.386 1.00 96.56 95 SER A C 1
ATOM 745 O O . SER A 1 95 ? -9.863 -2.455 -12.256 1.00 96.56 95 SER A O 1
ATOM 747 N N . THR A 1 96 ? -9.051 -0.794 -10.980 1.00 96.06 96 THR A N 1
ATOM 748 C CA . THR A 1 96 ? -7.687 -0.812 -11.528 1.00 96.06 96 THR A CA 1
ATOM 749 C C . THR A 1 96 ? -6.781 -1.846 -10.859 1.00 96.06 96 THR A C 1
ATOM 751 O O . THR A 1 96 ? -5.639 -2.045 -11.286 1.00 96.06 96 THR A O 1
ATOM 754 N N . LEU A 1 97 ? -7.256 -2.495 -9.791 1.00 96.62 97 LEU A N 1
ATOM 755 C CA . LEU A 1 97 ? -6.474 -3.461 -9.033 1.00 96.62 97 LEU A CA 1
ATOM 756 C C . LEU A 1 97 ? -6.383 -4.797 -9.767 1.00 96.62 97 LEU A C 1
ATOM 758 O O . LEU A 1 97 ? -7.362 -5.342 -10.276 1.00 96.62 97 LEU A O 1
ATOM 762 N N . ARG A 1 98 ? -5.176 -5.361 -9.771 1.00 95.56 98 ARG A N 1
ATOM 763 C CA . ARG A 1 98 ? -4.926 -6.715 -10.264 1.00 95.56 98 ARG A CA 1
ATOM 764 C C . ARG A 1 98 ? -5.035 -7.701 -9.110 1.00 95.56 98 ARG A C 1
ATOM 766 O O . ARG A 1 98 ? -4.561 -7.419 -8.011 1.00 95.56 98 ARG A O 1
ATOM 773 N N . ASP A 1 99 ? -5.624 -8.862 -9.378 1.00 96.81 99 ASP A N 1
ATOM 774 C CA . ASP A 1 99 ? -5.769 -9.898 -8.359 1.00 96.81 99 ASP A CA 1
ATOM 775 C C . ASP A 1 99 ? -4.406 -10.376 -7.853 1.00 96.81 99 ASP A C 1
ATOM 777 O O . ASP A 1 99 ? -3.487 -10.612 -8.642 1.00 96.81 99 ASP A O 1
ATOM 781 N N . ASN A 1 100 ? -4.291 -10.538 -6.534 1.00 95.69 100 ASN A N 1
ATOM 782 C CA . ASN A 1 100 ? -3.109 -11.066 -5.855 1.00 95.69 100 ASN A CA 1
ATOM 783 C C . ASN A 1 100 ? -1.796 -10.328 -6.164 1.00 95.69 100 ASN A C 1
ATOM 785 O O . ASN A 1 100 ? -0.712 -10.893 -5.964 1.00 95.69 100 ASN A O 1
ATOM 789 N N . ALA A 1 101 ? -1.886 -9.073 -6.604 1.00 95.44 101 ALA A N 1
ATOM 790 C CA . ALA A 1 101 ? -0.761 -8.254 -7.017 1.00 95.44 101 ALA A CA 1
ATOM 791 C C . ALA A 1 101 ? -0.452 -7.155 -5.998 1.00 95.44 101 ALA A C 1
ATOM 793 O O . ALA A 1 101 ? -1.329 -6.658 -5.288 1.00 95.44 101 ALA A O 1
ATOM 794 N N . PHE A 1 102 ? 0.818 -6.766 -5.961 1.00 96.12 102 PHE A N 1
ATOM 795 C CA . PHE A 1 102 ? 1.257 -5.573 -5.257 1.00 96.12 102 PHE A CA 1
ATOM 796 C C . PHE A 1 102 ? 0.955 -4.326 -6.097 1.00 96.12 102 PHE A C 1
ATOM 798 O O . PHE A 1 102 ? 1.151 -4.329 -7.315 1.00 96.12 102 PHE A O 1
ATOM 805 N N . LYS A 1 103 ? 0.471 -3.266 -5.446 1.00 96.44 103 LYS A N 1
ATOM 806 C CA . LYS A 1 103 ? 0.363 -1.922 -6.023 1.00 96.44 103 LYS A CA 1
ATOM 807 C C . LYS A 1 103 ? 1.343 -1.007 -5.302 1.00 96.44 103 LYS A C 1
ATOM 809 O O . LYS A 1 103 ? 1.291 -0.926 -4.077 1.00 96.44 103 LYS A O 1
ATOM 814 N N . ALA A 1 104 ? 2.205 -0.339 -6.064 1.00 95.88 104 ALA A N 1
ATOM 815 C CA . ALA A 1 104 ? 3.209 0.578 -5.542 1.00 95.88 104 ALA A CA 1
ATOM 816 C C . ALA A 1 104 ? 2.632 1.971 -5.251 1.00 95.88 104 ALA A C 1
ATOM 818 O O . ALA A 1 104 ? 1.813 2.494 -6.013 1.00 95.88 104 ALA A O 1
ATOM 819 N N . PHE A 1 105 ? 3.118 2.573 -4.171 1.00 96.19 105 PHE A N 1
ATOM 820 C CA . PHE A 1 105 ? 2.834 3.927 -3.721 1.00 96.19 105 PHE A CA 1
ATOM 821 C C . PHE A 1 105 ? 4.168 4.634 -3.491 1.00 96.19 105 PHE A C 1
ATOM 823 O O . PHE A 1 105 ? 4.931 4.284 -2.589 1.00 96.19 105 PHE A O 1
ATOM 830 N N . CYS A 1 106 ? 4.457 5.606 -4.352 1.00 94.25 106 CYS A N 1
ATOM 831 C CA . CYS A 1 106 ? 5.720 6.330 -4.373 1.00 94.25 106 CYS A CA 1
ATOM 832 C C . CYS A 1 106 ? 5.470 7.773 -3.893 1.00 94.25 106 CYS A C 1
ATOM 834 O O . CYS A 1 106 ? 4.916 8.583 -4.639 1.00 94.25 106 CYS A O 1
ATOM 836 N N . PRO A 1 107 ? 5.761 8.085 -2.619 1.00 92.38 107 PRO A N 1
ATOM 837 C CA . PRO A 1 107 ? 5.583 9.418 -2.029 1.00 92.38 107 PRO A CA 1
ATOM 838 C C . PRO A 1 107 ? 6.555 10.492 -2.550 1.00 92.38 107 PRO A C 1
ATOM 840 O O . PRO A 1 107 ? 6.402 11.665 -2.207 1.00 92.38 107 PRO A O 1
ATOM 843 N N . GLY A 1 108 ? 7.554 10.128 -3.353 1.00 89.12 108 GLY A N 1
ATOM 844 C CA . GLY A 1 108 ? 8.613 11.033 -3.780 1.00 89.12 108 GLY A CA 1
ATOM 845 C C . GLY A 1 108 ? 9.847 11.015 -2.870 1.00 89.12 108 GLY A C 1
ATOM 846 O O . GLY A 1 108 ? 9.936 10.249 -1.910 1.00 89.12 108 GLY A O 1
ATOM 847 N N . PRO A 1 109 ? 10.812 11.915 -3.128 1.00 83.81 109 PRO A N 1
ATOM 848 C CA . PRO A 1 109 ? 12.192 11.823 -2.633 1.00 83.81 109 PRO A CA 1
ATOM 849 C C . PRO A 1 109 ? 12.366 12.068 -1.127 1.00 83.81 109 PRO A C 1
ATOM 851 O O . PRO A 1 109 ? 13.483 12.081 -0.624 1.00 83.81 109 PRO A O 1
ATOM 854 N N . ARG A 1 110 ? 11.285 12.356 -0.396 1.00 84.69 110 ARG A N 1
ATOM 855 C CA . ARG A 1 110 ? 11.333 12.670 1.043 1.00 84.69 110 ARG A CA 1
ATOM 856 C C . ARG A 1 110 ? 11.016 11.474 1.933 1.00 84.69 110 ARG A C 1
ATOM 858 O O . ARG A 1 110 ? 11.177 11.592 3.148 1.00 84.69 110 ARG A O 1
ATOM 865 N N . PHE A 1 111 ? 10.538 10.384 1.347 1.00 90.62 111 PHE A N 1
ATOM 866 C CA . PHE A 1 111 ? 10.278 9.150 2.066 1.00 90.62 111 PHE A CA 1
ATOM 867 C C . PHE A 1 111 ? 11.583 8.417 2.346 1.00 90.62 111 PHE A C 1
ATOM 869 O O . PHE A 1 111 ? 12.400 8.226 1.452 1.00 90.62 111 PHE A O 1
ATOM 876 N N . GLN A 1 112 ? 11.762 8.053 3.609 1.00 89.88 112 GLN A N 1
ATOM 877 C CA . GLN A 1 112 ? 12.952 7.404 4.145 1.00 89.88 112 GLN A CA 1
ATOM 878 C C . GLN A 1 112 ? 12.525 6.038 4.688 1.00 89.88 112 GLN A C 1
ATOM 880 O O . GLN A 1 112 ? 11.969 5.977 5.785 1.00 89.88 112 GLN A O 1
ATOM 885 N N . PRO A 1 113 ? 12.681 4.942 3.932 1.00 87.75 113 PRO A N 1
ATOM 886 C CA . PRO A 1 113 ? 12.126 3.650 4.345 1.00 87.75 113 PRO A CA 1
ATOM 887 C C . PRO A 1 113 ? 12.924 2.954 5.456 1.00 87.75 113 PRO A C 1
ATOM 889 O O . PRO A 1 113 ? 12.462 1.961 6.008 1.00 87.75 113 PRO A O 1
ATOM 892 N N . ASP A 1 114 ? 14.100 3.482 5.797 1.00 87.69 114 ASP A N 1
ATOM 893 C CA . ASP A 1 114 ? 14.902 3.144 6.977 1.00 87.69 114 ASP A CA 1
ATOM 894 C C . ASP A 1 114 ? 14.374 3.797 8.263 1.00 87.69 114 ASP A C 1
ATOM 896 O O . ASP A 1 114 ? 14.833 3.486 9.361 1.00 87.69 114 ASP A O 1
ATOM 900 N N . LYS A 1 115 ? 13.403 4.709 8.151 1.00 90.31 115 LYS A N 1
ATOM 901 C CA . LYS A 1 115 ? 12.708 5.323 9.284 1.00 90.31 115 LYS A CA 1
ATOM 902 C C . LYS A 1 115 ? 11.343 4.695 9.498 1.00 90.31 115 LYS A C 1
ATOM 904 O O . LYS A 1 115 ? 10.735 4.164 8.576 1.00 90.31 115 LYS A O 1
ATOM 909 N N . GLY A 1 116 ? 10.828 4.815 10.721 1.00 91.62 116 GLY A N 1
ATOM 910 C CA . GLY A 1 116 ? 9.467 4.386 11.021 1.00 91.62 116 GLY A CA 1
ATOM 911 C C . GLY A 1 116 ? 8.432 5.171 10.212 1.00 91.62 116 GLY A C 1
ATOM 912 O O . GLY A 1 116 ? 8.606 6.369 9.968 1.00 91.62 116 GLY A O 1
ATOM 913 N N . PHE A 1 117 ? 7.365 4.508 9.777 1.00 94.81 117 PHE A N 1
ATOM 914 C CA . PHE A 1 117 ? 6.243 5.143 9.082 1.00 94.81 117 PHE A CA 1
ATOM 915 C C . PHE A 1 117 ? 4.939 4.399 9.344 1.00 94.81 117 PHE A C 1
ATOM 917 O O . PHE A 1 117 ? 4.944 3.209 9.623 1.00 94.81 117 PHE A O 1
ATOM 924 N N . ASN A 1 118 ? 3.813 5.091 9.215 1.00 96.25 118 ASN A N 1
ATOM 925 C CA . ASN A 1 118 ? 2.487 4.496 9.322 1.00 96.25 118 ASN A CA 1
ATOM 926 C C . ASN A 1 118 ? 1.857 4.372 7.943 1.00 96.25 118 ASN A C 1
ATOM 928 O O . ASN A 1 118 ? 1.859 5.335 7.171 1.00 96.25 118 ASN A O 1
ATOM 932 N N . VAL A 1 119 ? 1.286 3.206 7.666 1.00 97.00 119 VAL A N 1
ATOM 933 C CA . VAL A 1 119 ? 0.420 2.965 6.515 1.00 97.00 119 VAL A CA 1
ATOM 934 C C . VAL A 1 119 ? -0.998 2.795 7.023 1.00 97.00 119 VAL A C 1
ATOM 936 O O . VAL A 1 119 ? -1.263 1.958 7.881 1.00 97.00 119 VAL A O 1
ATOM 939 N N . GLU A 1 120 ? -1.910 3.578 6.474 1.00 97.88 120 GLU A N 1
ATOM 940 C CA . GLU A 1 120 ? -3.334 3.500 6.754 1.00 97.88 120 GLU A CA 1
ATOM 941 C C . GLU A 1 120 ? -4.097 3.218 5.458 1.00 97.88 120 GLU A C 1
ATOM 943 O O . GLU A 1 120 ? -3.769 3.758 4.400 1.00 97.88 120 GLU A O 1
ATOM 948 N N . VAL A 1 121 ? -5.082 2.325 5.532 1.00 98.12 121 VAL A N 1
ATOM 949 C CA . VAL A 1 121 ? -5.968 1.978 4.422 1.00 98.12 121 VAL A CA 1
ATOM 950 C C . VAL A 1 121 ? -7.414 2.086 4.882 1.00 98.12 121 VAL A C 1
ATOM 952 O O . VAL A 1 121 ? -7.830 1.365 5.792 1.00 98.12 121 VAL A O 1
ATOM 955 N N . ASP A 1 122 ? -8.182 2.930 4.200 1.00 97.69 122 ASP A N 1
ATOM 956 C CA . ASP A 1 122 ? -9.602 3.153 4.463 1.00 97.69 122 ASP A CA 1
ATOM 957 C C . ASP A 1 122 ? -10.456 2.798 3.248 1.00 97.69 122 ASP A C 1
ATOM 959 O O . ASP A 1 122 ? -10.096 3.068 2.095 1.00 97.69 122 ASP A O 1
ATOM 963 N N . GLY A 1 123 ? -11.635 2.237 3.503 1.00 97.31 123 GLY A N 1
ATOM 964 C CA . GLY A 1 123 ? -12.662 2.102 2.475 1.00 97.31 123 GLY A CA 1
ATOM 965 C C . GLY A 1 123 ? -13.503 3.367 2.356 1.00 97.31 123 GLY A C 1
ATOM 966 O O . GLY A 1 123 ? -14.063 3.833 3.348 1.00 97.31 123 GLY A O 1
ATOM 967 N N . VAL A 1 124 ? -13.614 3.908 1.138 1.00 97.75 124 VAL A N 1
ATOM 968 C CA . VAL A 1 124 ? -14.337 5.164 0.885 1.00 97.75 124 VAL A CA 1
ATOM 969 C C . VAL A 1 124 ? -15.797 4.897 0.532 1.00 97.75 124 VAL A C 1
ATOM 971 O O . VAL A 1 124 ? -16.682 5.360 1.244 1.00 97.75 124 VAL A O 1
ATOM 974 N N . ASP A 1 125 ? -16.059 4.153 -0.545 1.00 97.31 125 ASP A N 1
ATOM 975 C CA . ASP A 1 125 ? -17.416 3.932 -1.082 1.00 97.31 125 ASP A CA 1
ATOM 976 C C . ASP A 1 125 ? -17.613 2.556 -1.754 1.00 97.31 125 ASP A C 1
ATOM 978 O O . ASP A 1 125 ? -18.596 2.328 -2.457 1.00 97.31 125 ASP A O 1
ATOM 982 N N . GLY A 1 126 ? -16.711 1.606 -1.493 1.00 93.88 126 GLY A N 1
ATOM 983 C CA . GLY A 1 126 ? -16.827 0.237 -1.992 1.00 93.88 126 GLY A CA 1
ATOM 984 C C . GLY A 1 126 ? -18.092 -0.498 -1.514 1.00 93.88 126 GLY A C 1
ATOM 985 O O . GLY A 1 126 ? -18.540 -0.340 -0.372 1.00 93.88 126 GLY A O 1
ATOM 986 N N . ALA A 1 127 ? -18.666 -1.331 -2.386 1.00 93.81 127 ALA A N 1
ATOM 987 C CA . ALA A 1 127 ? -19.916 -2.048 -2.132 1.00 93.81 127 ALA A CA 1
ATOM 988 C C . ALA A 1 127 ? -19.693 -3.506 -1.667 1.00 93.81 127 ALA A C 1
ATOM 990 O O . ALA A 1 127 ? -18.741 -4.161 -2.100 1.00 93.81 127 ALA A O 1
ATOM 991 N N . PRO A 1 128 ? -20.589 -4.066 -0.823 1.00 94.62 128 PRO A N 1
ATOM 992 C CA . PRO A 1 128 ? -20.549 -5.478 -0.435 1.00 94.62 128 PRO A CA 1
ATOM 993 C C . PRO A 1 128 ? -20.463 -6.422 -1.642 1.00 94.62 128 PRO A C 1
ATOM 995 O O . PRO A 1 128 ? -21.267 -6.312 -2.563 1.00 94.62 128 PRO A O 1
ATOM 998 N N . GLY A 1 129 ? -19.514 -7.360 -1.636 1.00 94.25 129 GLY A N 1
ATOM 999 C CA . GLY A 1 129 ? -19.301 -8.322 -2.725 1.00 94.25 129 GLY A CA 1
ATOM 1000 C C . GLY A 1 129 ? -18.529 -7.782 -3.936 1.00 94.25 129 GLY A C 1
ATOM 1001 O O . GLY A 1 129 ? -18.141 -8.575 -4.800 1.00 94.25 129 GLY A O 1
ATOM 1002 N N . HIS A 1 130 ? -18.286 -6.469 -3.981 1.00 94.19 130 HIS A N 1
ATOM 1003 C CA . HIS A 1 130 ? -17.655 -5.744 -5.090 1.00 94.19 130 HIS A CA 1
ATOM 1004 C C . HIS A 1 130 ? -16.434 -4.921 -4.651 1.00 94.19 130 HIS A C 1
ATOM 1006 O O . HIS A 1 130 ? -15.915 -4.127 -5.429 1.00 94.19 130 HIS A O 1
ATOM 1012 N N . SER A 1 131 ? -15.965 -5.110 -3.422 1.00 96.12 131 SER A N 1
ATOM 1013 C CA . SER A 1 131 ? -14.788 -4.436 -2.879 1.00 96.12 131 SER A CA 1
ATOM 1014 C C . SER A 1 131 ? -13.577 -5.354 -2.852 1.00 96.12 131 SER A C 1
ATOM 1016 O O . SER A 1 131 ? -13.676 -6.531 -2.495 1.00 96.12 131 SER A O 1
ATOM 1018 N N . ALA A 1 132 ? -12.406 -4.784 -3.138 1.00 97.12 132 ALA A N 1
ATOM 1019 C CA . ALA A 1 132 ? -11.147 -5.493 -2.967 1.00 97.12 132 ALA A CA 1
ATOM 1020 C C . ALA A 1 132 ? -10.886 -5.797 -1.482 1.00 97.12 132 ALA A C 1
ATOM 1022 O O . ALA A 1 132 ? -11.480 -5.200 -0.582 1.00 97.12 132 ALA A O 1
ATOM 1023 N N . THR A 1 133 ? -9.964 -6.718 -1.223 1.00 96.75 133 THR A N 1
ATOM 1024 C CA . THR A 1 133 ? -9.432 -7.012 0.109 1.00 96.75 133 THR A CA 1
ATOM 1025 C C . THR A 1 133 ? -7.917 -6.821 0.134 1.00 96.75 133 THR A C 1
ATOM 1027 O O . THR A 1 133 ? -7.267 -6.716 -0.910 1.00 96.75 133 THR A O 1
ATOM 1030 N N . LEU A 1 134 ? -7.351 -6.796 1.335 1.00 97.06 134 LEU A N 1
ATOM 1031 C CA . LEU A 1 134 ? -5.913 -6.795 1.581 1.00 97.06 134 LEU A CA 1
ATOM 1032 C C . LEU A 1 134 ? -5.479 -8.185 2.028 1.00 97.06 134 LEU A C 1
ATOM 1034 O O . LEU A 1 134 ? -6.240 -8.893 2.686 1.00 97.06 134 LEU A O 1
ATOM 1038 N N . TRP A 1 135 ? -4.242 -8.557 1.723 1.00 96.69 135 TRP A N 1
ATOM 1039 C CA . TRP A 1 135 ? -3.636 -9.727 2.346 1.00 96.69 135 TRP A CA 1
ATOM 1040 C C . TRP A 1 135 ? -2.992 -9.354 3.676 1.00 96.69 135 TRP A C 1
ATOM 1042 O O . TRP A 1 135 ? -2.177 -8.436 3.739 1.00 96.69 135 TRP A O 1
ATOM 1052 N N . LEU A 1 136 ? -3.325 -10.115 4.713 1.00 96.12 136 LEU A N 1
ATOM 1053 C CA . LEU A 1 136 ? -2.614 -10.150 5.982 1.00 96.12 136 LEU A CA 1
ATOM 1054 C C . LEU A 1 136 ? -1.706 -11.375 6.020 1.00 96.12 136 LEU A C 1
ATOM 1056 O O . LEU A 1 136 ? -2.057 -12.425 5.477 1.00 96.12 136 LEU A O 1
ATOM 1060 N N . VAL A 1 137 ? -0.550 -11.249 6.658 1.00 96.00 137 VAL A N 1
ATOM 1061 C CA . VAL A 1 137 ? 0.464 -12.298 6.785 1.00 96.00 137 VAL A CA 1
ATOM 1062 C C . VAL A 1 137 ? 0.954 -12.413 8.221 1.00 96.00 137 VAL A C 1
ATOM 1064 O O . VAL A 1 137 ? 1.014 -11.437 8.962 1.00 96.00 137 VAL A O 1
ATOM 1067 N N . SER A 1 138 ? 1.354 -13.619 8.613 1.00 94.69 138 SER A N 1
ATOM 1068 C CA . SER A 1 138 ? 1.894 -13.893 9.949 1.00 94.69 138 SER A CA 1
ATOM 1069 C C . SER A 1 138 ? 3.290 -13.312 10.196 1.00 94.69 138 SER A C 1
ATOM 1071 O O . SER A 1 138 ? 3.776 -13.373 11.320 1.00 94.69 138 SER A O 1
ATOM 1073 N N . ASP A 1 139 ? 3.975 -12.830 9.158 1.00 92.56 139 ASP A N 1
ATOM 1074 C CA . ASP A 1 139 ? 5.276 -12.173 9.297 1.00 92.56 139 ASP A CA 1
ATOM 1075 C C . ASP A 1 139 ? 5.096 -10.731 9.787 1.00 92.56 139 ASP A C 1
ATOM 1077 O O . ASP A 1 139 ? 4.921 -9.814 8.988 1.00 92.56 139 ASP A O 1
ATOM 1081 N N . SER A 1 140 ? 5.141 -10.544 11.106 1.00 88.88 140 SER A N 1
ATOM 1082 C CA . SER A 1 140 ? 4.950 -9.257 11.785 1.00 88.88 140 SER A CA 1
ATOM 1083 C C . SER A 1 140 ? 6.247 -8.516 12.116 1.00 88.88 140 SER A C 1
ATOM 1085 O O . SER A 1 140 ? 6.264 -7.615 12.956 1.00 88.88 140 SER A O 1
ATOM 1087 N N . ARG A 1 141 ? 7.359 -8.853 11.445 1.00 87.31 141 ARG A N 1
ATOM 1088 C CA . ARG A 1 141 ? 8.642 -8.147 11.630 1.00 87.31 141 ARG A CA 1
ATOM 1089 C C . ARG A 1 141 ? 8.545 -6.652 11.304 1.00 87.31 141 ARG A C 1
ATOM 1091 O O . ARG A 1 141 ? 9.251 -5.860 11.917 1.00 87.31 141 ARG A O 1
ATOM 1098 N N . LEU A 1 142 ? 7.638 -6.280 10.398 1.00 82.00 142 LEU A N 1
ATOM 1099 C CA . LEU A 1 142 ? 7.305 -4.894 10.051 1.00 82.00 142 LEU A CA 1
ATOM 1100 C C . LEU A 1 142 ? 6.281 -4.242 10.987 1.00 82.00 142 LEU A C 1
ATOM 1102 O O . LEU A 1 142 ? 5.649 -3.270 10.592 1.00 82.00 142 LEU A O 1
ATOM 1106 N N . GLY A 1 143 ? 6.045 -4.796 12.170 1.00 86.31 143 GLY A N 1
ATOM 1107 C CA . GLY A 1 143 ? 4.920 -4.398 13.004 1.00 86.31 143 GLY A CA 1
ATOM 1108 C C . GLY A 1 143 ? 3.656 -5.189 12.681 1.00 86.31 143 GLY A C 1
ATOM 1109 O O . GLY A 1 143 ? 3.639 -6.089 11.839 1.00 86.31 143 GLY A O 1
ATOM 1110 N N . SER A 1 144 ? 2.601 -4.894 13.428 1.00 90.94 144 SER A N 1
ATOM 1111 C CA . SER A 1 144 ? 1.304 -5.557 13.313 1.00 90.94 144 SER A CA 1
ATOM 1112 C C . SER A 1 144 ? 0.242 -4.554 12.910 1.00 90.94 144 SER A C 1
ATOM 1114 O O . SER A 1 144 ? 0.351 -3.359 13.181 1.00 90.94 144 SER A O 1
ATOM 1116 N N . VAL A 1 145 ? -0.794 -5.066 12.270 1.00 92.62 145 VAL A N 1
ATOM 1117 C CA . VAL A 1 145 ? -1.969 -4.292 11.923 1.00 92.62 145 VAL A CA 1
ATOM 1118 C C . VAL A 1 145 ? -2.847 -4.094 13.150 1.00 92.62 145 VAL A C 1
ATOM 1120 O O . VAL A 1 145 ? -3.178 -5.059 13.845 1.00 92.62 145 VAL A O 1
ATOM 1123 N N . ASP A 1 146 ? -3.308 -2.863 13.326 1.00 90.50 146 ASP A N 1
ATOM 1124 C CA . ASP A 1 146 ? -4.471 -2.522 14.129 1.00 90.50 146 ASP A CA 1
ATOM 1125 C C . ASP A 1 146 ? -5.677 -2.247 13.214 1.00 90.50 146 ASP A C 1
ATOM 1127 O O . ASP A 1 146 ? -5.569 -1.596 12.167 1.00 90.50 146 ASP A O 1
ATOM 1131 N N . SER A 1 147 ? -6.840 -2.774 13.586 1.00 87.12 147 SER A N 1
ATOM 1132 C CA . SER A 1 147 ? -8.095 -2.520 12.885 1.00 87.12 147 SER A CA 1
ATOM 1133 C C . SER A 1 147 ? -9.235 -2.383 13.878 1.00 87.12 147 SER A C 1
ATOM 1135 O O . SER A 1 147 ? -9.472 -3.249 14.715 1.00 87.12 147 SER A O 1
ATOM 1137 N N . ALA A 1 148 ? -10.023 -1.323 13.708 1.00 77.38 148 ALA A N 1
ATOM 1138 C CA . ALA A 1 148 ? -11.262 -1.140 14.455 1.00 77.38 148 ALA A CA 1
ATOM 1139 C C . ALA A 1 148 ? -12.382 -2.097 13.998 1.00 77.38 148 ALA A C 1
ATOM 1141 O O . ALA A 1 148 ? -13.419 -2.188 14.651 1.00 77.38 148 ALA A O 1
ATOM 1142 N N . SER A 1 149 ? -12.217 -2.763 12.849 1.00 73.75 149 SER A N 1
ATOM 1143 C CA . SER A 1 149 ? -13.286 -3.513 12.181 1.00 73.75 149 SER A CA 1
ATOM 1144 C C . SER A 1 149 ? -13.260 -5.019 12.456 1.00 73.75 149 SER A C 1
ATOM 1146 O O . SER A 1 149 ? -14.291 -5.672 12.296 1.00 73.75 149 SER A O 1
ATOM 1148 N N . PHE A 1 150 ? -12.111 -5.590 12.825 1.00 79.12 150 PHE A N 1
ATOM 1149 C CA . PHE A 1 150 ? -11.950 -7.029 13.050 1.00 79.12 150 PHE A CA 1
ATOM 1150 C C . PHE A 1 150 ? -10.663 -7.335 13.827 1.00 79.12 150 PHE A C 1
ATOM 1152 O O . PHE A 1 150 ? -9.713 -6.555 13.815 1.00 79.12 150 PHE A O 1
ATOM 1159 N N . GLU A 1 151 ? -10.605 -8.505 14.466 1.00 82.56 151 GLU A N 1
ATOM 1160 C CA . GLU A 1 151 ? -9.383 -8.970 15.124 1.00 82.56 151 GLU A CA 1
ATOM 1161 C C . GLU A 1 151 ? -8.329 -9.392 14.095 1.00 82.56 151 GLU A C 1
ATOM 1163 O O . GLU A 1 151 ? -8.551 -10.267 13.256 1.00 82.56 151 GLU A O 1
ATOM 1168 N N . THR A 1 152 ? -7.148 -8.784 14.177 1.00 81.88 152 THR A N 1
ATOM 1169 C CA . THR A 1 152 ? -6.049 -9.008 13.226 1.00 81.88 152 THR A CA 1
ATOM 1170 C C . THR A 1 152 ? -5.152 -10.177 13.632 1.00 81.88 152 THR A C 1
ATOM 1172 O O . THR A 1 152 ? -4.380 -10.674 12.814 1.00 81.88 152 THR A O 1
ATOM 1175 N N . GLY A 1 153 ? -5.231 -10.626 14.892 1.00 84.38 153 GLY A N 1
ATOM 1176 C CA . GLY A 1 153 ? -4.428 -11.730 15.425 1.00 84.38 153 GLY A CA 1
ATOM 1177 C C . GLY A 1 153 ? -2.918 -11.462 15.437 1.00 84.38 153 GLY A C 1
ATOM 1178 O O . GLY A 1 153 ? -2.139 -12.410 15.378 1.00 84.38 153 GLY A O 1
ATOM 1179 N N . GLY A 1 154 ? -2.500 -10.189 15.456 1.00 90.00 154 GLY A N 1
ATOM 1180 C CA . GLY A 1 154 ? -1.085 -9.800 15.383 1.00 90.00 154 GLY A CA 1
ATOM 1181 C C . GLY A 1 154 ? -0.451 -10.000 14.001 1.00 90.00 154 GLY A C 1
ATOM 1182 O O . GLY A 1 154 ? 0.770 -10.082 13.891 1.00 90.00 154 GLY A O 1
ATOM 1183 N N . MET A 1 155 ? -1.263 -10.131 12.946 1.00 94.06 155 MET A N 1
ATOM 1184 C CA . MET A 1 155 ? -0.771 -10.199 11.570 1.00 94.06 155 MET A CA 1
ATOM 1185 C C . MET A 1 155 ? -0.356 -8.820 11.048 1.00 94.06 155 MET A C 1
ATOM 1187 O O . MET A 1 155 ? -0.849 -7.792 11.507 1.00 94.06 155 MET A O 1
ATOM 1191 N N . ALA A 1 156 ? 0.524 -8.810 10.051 1.00 94.81 156 ALA A N 1
ATOM 1192 C CA . ALA A 1 156 ? 0.918 -7.625 9.296 1.00 94.81 156 ALA A CA 1
ATOM 1193 C C . ALA A 1 156 ? 0.205 -7.571 7.941 1.00 94.81 156 ALA A C 1
ATOM 1195 O O . ALA A 1 156 ? -0.257 -8.593 7.437 1.00 94.81 156 ALA A O 1
ATOM 1196 N N . LEU A 1 157 ? 0.177 -6.406 7.300 1.00 95.56 157 LEU A N 1
ATOM 1197 C CA . LEU A 1 157 ? -0.088 -6.287 5.872 1.00 95.56 157 LEU A CA 1
ATOM 1198 C C . LEU A 1 157 ? 0.967 -7.063 5.089 1.00 95.56 157 LEU A C 1
ATOM 1200 O O . LEU A 1 157 ? 2.156 -7.022 5.403 1.00 95.56 157 LEU A O 1
ATOM 1204 N N . ALA A 1 158 ? 0.538 -7.702 4.005 1.00 96.12 158 ALA A N 1
ATOM 1205 C CA . ALA A 1 158 ? 1.435 -8.136 2.948 1.00 96.12 158 ALA A CA 1
ATOM 1206 C C . ALA A 1 158 ? 2.032 -6.894 2.268 1.00 96.12 158 ALA A C 1
ATOM 1208 O O . ALA A 1 158 ? 1.477 -6.366 1.297 1.00 96.12 158 ALA A O 1
ATOM 1209 N N . LEU A 1 159 ? 3.148 -6.429 2.823 1.00 95.12 159 LEU A N 1
ATOM 1210 C CA . LEU A 1 159 ? 3.827 -5.195 2.465 1.00 95.12 159 LEU A CA 1
ATOM 1211 C C . LEU A 1 159 ? 5.183 -5.511 1.831 1.00 95.12 159 LEU A C 1
ATOM 1213 O O . LEU A 1 159 ? 5.905 -6.425 2.246 1.00 95.12 159 LEU A O 1
ATOM 1217 N N . ARG A 1 160 ? 5.546 -4.709 0.841 1.00 93.25 160 ARG A N 1
ATOM 1218 C CA . ARG A 1 160 ? 6.889 -4.658 0.279 1.00 93.25 160 ARG A CA 1
ATOM 1219 C C . ARG A 1 160 ? 7.383 -3.223 0.303 1.00 93.25 160 ARG A C 1
ATOM 1221 O O . ARG A 1 160 ? 6.607 -2.302 0.092 1.00 93.25 160 ARG A O 1
ATOM 1228 N N . VAL A 1 161 ? 8.666 -3.038 0.552 1.00 92.06 161 VAL A N 1
ATOM 1229 C CA . VAL A 1 161 ? 9.354 -1.764 0.366 1.00 92.06 161 VAL A CA 1
ATOM 1230 C C . VAL A 1 161 ? 10.348 -1.960 -0.766 1.00 92.06 161 VAL A C 1
ATOM 1232 O O . VAL A 1 161 ? 11.068 -2.960 -0.804 1.00 92.06 161 VAL A O 1
ATOM 1235 N N . SER A 1 162 ? 10.350 -1.039 -1.717 1.00 91.50 162 SER A N 1
ATOM 1236 C CA . SER A 1 162 ? 11.105 -1.160 -2.959 1.00 91.50 162 SER A CA 1
ATOM 1237 C C . SER A 1 162 ? 11.676 0.177 -3.389 1.00 91.50 162 SER A C 1
ATOM 1239 O O . SER A 1 162 ? 11.056 1.211 -3.154 1.00 91.50 162 SER A O 1
ATOM 1241 N N . GLU A 1 163 ? 12.771 0.145 -4.127 1.00 90.56 163 GLU A N 1
ATOM 1242 C CA . GLU A 1 163 ? 13.228 1.285 -4.912 1.00 90.56 163 GLU A CA 1
ATOM 1243 C C . GLU A 1 163 ? 12.722 1.168 -6.340 1.00 90.56 163 GLU A C 1
ATOM 1245 O O . GLU A 1 163 ? 12.859 0.128 -6.990 1.00 90.56 163 GLU A O 1
ATOM 1250 N N . ARG A 1 164 ? 12.136 2.250 -6.833 1.00 88.44 164 ARG A N 1
ATOM 1251 C CA . ARG A 1 164 ? 11.841 2.437 -8.241 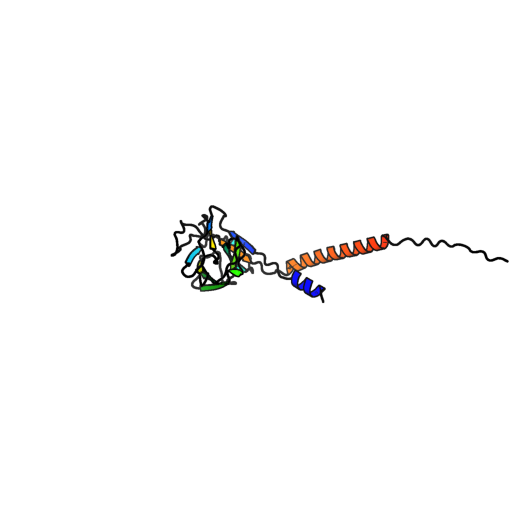1.00 88.44 164 ARG A CA 1
ATOM 1252 C C . ARG A 1 164 ? 13.099 2.982 -8.894 1.00 88.44 164 ARG A C 1
ATOM 1254 O O . ARG A 1 164 ? 13.460 4.139 -8.672 1.00 88.44 164 ARG A O 1
ATOM 1261 N N . ASN A 1 165 ? 13.726 2.153 -9.721 1.00 77.75 165 ASN A N 1
ATOM 1262 C CA . ASN A 1 165 ? 14.901 2.581 -10.464 1.00 77.75 165 ASN A CA 1
ATOM 1263 C C . ASN A 1 165 ? 14.498 3.711 -11.413 1.00 77.75 165 ASN A C 1
ATOM 1265 O O . ASN A 1 165 ? 13.642 3.528 -12.292 1.00 77.75 165 ASN A O 1
ATOM 1269 N N . GLY A 1 166 ? 15.133 4.870 -11.257 1.00 62.88 166 GLY A N 1
ATOM 1270 C CA . GLY A 1 166 ? 15.068 5.912 -12.269 1.00 62.88 166 GLY A CA 1
ATOM 1271 C C . GLY A 1 166 ? 15.665 5.382 -13.572 1.00 62.88 166 GLY A C 1
ATOM 1272 O O . GLY A 1 166 ? 16.635 4.624 -13.565 1.00 62.88 166 GLY A O 1
ATOM 1273 N N . PHE A 1 167 ? 15.094 5.753 -14.719 1.00 59.31 167 PHE A N 1
ATOM 1274 C CA . PHE A 1 167 ? 15.703 5.439 -16.010 1.00 59.31 167 PHE A CA 1
ATOM 1275 C C . PHE A 1 167 ? 17.151 5.946 -16.019 1.00 59.31 167 PHE A C 1
ATOM 1277 O O . PHE A 1 167 ? 17.377 7.157 -16.026 1.00 59.31 167 PHE A O 1
ATOM 1284 N N . ARG A 1 168 ? 18.128 5.031 -16.024 1.00 55.12 168 ARG A N 1
ATOM 1285 C CA . ARG A 1 168 ? 19.535 5.389 -16.172 1.00 55.12 168 ARG A CA 1
ATOM 1286 C C . ARG A 1 168 ? 19.917 5.370 -17.660 1.00 55.12 168 ARG A C 1
ATOM 1288 O O . ARG A 1 168 ? 19.909 4.300 -18.276 1.00 55.12 168 ARG A O 1
ATOM 1295 N N . PRO A 1 169 ? 20.237 6.524 -18.278 1.00 52.81 169 PRO A N 1
ATOM 1296 C CA . PRO A 1 169 ? 20.520 6.603 -19.714 1.00 52.81 169 PRO A CA 1
ATOM 1297 C C . PRO A 1 169 ? 21.716 5.747 -20.153 1.00 52.81 169 PRO A C 1
ATOM 1299 O O . PRO A 1 169 ? 21.767 5.292 -21.294 1.00 52.81 169 PRO A O 1
ATOM 1302 N N . ASP A 1 170 ? 22.668 5.503 -19.253 1.00 55.19 170 ASP A N 1
ATOM 1303 C CA . ASP A 1 170 ? 23.867 4.695 -19.490 1.00 55.19 170 ASP A CA 1
ATOM 1304 C C . ASP A 1 170 ? 23.554 3.221 -19.803 1.00 55.19 170 ASP A C 1
ATOM 1306 O O . ASP A 1 170 ? 24.235 2.623 -20.637 1.00 55.19 170 ASP A O 1
ATOM 1310 N N . MET A 1 171 ? 22.476 2.653 -19.247 1.00 51.34 171 MET A N 1
ATOM 1311 C CA . MET A 1 171 ? 22.023 1.302 -19.609 1.00 51.34 171 MET A CA 1
ATOM 1312 C C . MET A 1 171 ? 21.494 1.226 -21.046 1.00 51.34 171 MET A C 1
ATOM 1314 O O . MET A 1 171 ? 21.693 0.222 -21.734 1.00 51.34 171 MET A O 1
ATOM 1318 N N . VAL A 1 172 ? 20.858 2.292 -21.540 1.00 52.56 172 VAL A N 1
ATOM 1319 C CA . VAL A 1 172 ? 20.356 2.337 -22.921 1.00 52.56 172 VAL A CA 1
ATOM 1320 C C . VAL A 1 172 ? 21.490 2.476 -23.921 1.00 52.56 172 VAL A C 1
ATOM 1322 O O . VAL A 1 172 ? 21.399 1.880 -24.987 1.00 52.56 172 VAL A O 1
ATOM 1325 N N . PHE A 1 173 ? 22.587 3.161 -23.595 1.00 50.38 173 PHE A N 1
ATOM 1326 C CA . PHE A 1 173 ? 23.748 3.186 -24.490 1.00 50.38 173 PHE A CA 1
ATOM 1327 C C . PHE A 1 173 ? 24.384 1.798 -24.658 1.00 50.38 173 PHE A C 1
ATOM 1329 O O . PHE A 1 173 ? 24.752 1.439 -25.777 1.00 50.38 173 PHE A O 1
ATOM 1336 N N . GLY A 1 174 ? 24.423 0.977 -23.601 1.00 49.75 174 GLY A N 1
ATOM 1337 C CA . GLY A 1 174 ? 24.891 -0.412 -23.691 1.00 49.75 174 GLY A CA 1
ATOM 1338 C C . GLY A 1 174 ? 23.980 -1.307 -24.544 1.00 49.75 174 GLY A C 1
ATOM 1339 O O . GLY A 1 174 ? 24.456 -2.065 -25.392 1.00 49.75 174 GLY A O 1
ATOM 1340 N N . ILE A 1 175 ? 22.658 -1.181 -24.386 1.00 50.06 175 ILE A N 1
ATOM 1341 C CA . ILE A 1 175 ? 21.674 -1.972 -25.146 1.00 50.06 175 ILE A CA 1
ATOM 1342 C C . ILE A 1 175 ? 21.517 -1.457 -26.583 1.00 50.06 175 ILE A C 1
ATOM 1344 O O . ILE A 1 175 ? 21.360 -2.260 -27.496 1.00 50.06 175 ILE A O 1
ATOM 1348 N N . ALA A 1 176 ? 21.597 -0.148 -26.826 1.00 51.47 176 ALA A N 1
ATOM 1349 C CA . ALA A 1 176 ? 21.525 0.432 -28.166 1.00 51.47 176 ALA A CA 1
ATOM 1350 C C . ALA A 1 176 ? 22.730 0.019 -29.018 1.00 51.47 176 ALA A C 1
ATOM 1352 O O . ALA A 1 176 ? 22.559 -0.281 -30.196 1.00 51.47 176 ALA A O 1
ATOM 1353 N N . GLN A 1 177 ? 23.923 -0.083 -28.423 1.00 51.88 177 GLN A N 1
ATOM 1354 C CA . GLN A 1 177 ? 25.085 -0.659 -29.101 1.00 51.88 177 GLN A CA 1
ATOM 1355 C C . GLN A 1 177 ? 24.879 -2.150 -29.402 1.00 51.88 177 GLN A C 1
ATOM 1357 O O . GLN A 1 177 ? 25.100 -2.574 -30.534 1.00 51.88 177 GLN A O 1
ATOM 1362 N N . GLY A 1 178 ? 24.380 -2.939 -28.443 1.00 53.56 178 GLY A N 1
ATOM 1363 C CA . GLY A 1 178 ? 24.100 -4.365 -28.654 1.00 53.56 178 GLY A CA 1
ATOM 1364 C C . GLY A 1 178 ? 23.008 -4.629 -29.700 1.00 53.56 178 GLY A C 1
ATOM 1365 O O . GLY A 1 178 ? 23.186 -5.446 -30.599 1.00 53.56 178 GLY A O 1
ATOM 1366 N N . GLY A 1 179 ? 21.895 -3.899 -29.633 1.00 57.28 179 GLY A N 1
ATOM 1367 C CA . GLY A 1 179 ? 20.775 -3.996 -30.567 1.00 57.28 179 GLY A CA 1
ATOM 1368 C C . GLY A 1 179 ? 21.124 -3.497 -31.969 1.00 57.28 179 GLY A C 1
ATOM 1369 O O . GLY A 1 179 ? 20.702 -4.107 -32.949 1.00 57.28 179 GLY A O 1
ATOM 1370 N N . PHE A 1 180 ? 21.947 -2.449 -32.082 1.00 58.09 180 PHE A N 1
ATOM 1371 C CA . PHE A 1 180 ? 22.499 -2.010 -33.364 1.00 58.09 180 PHE A CA 1
ATOM 1372 C C . PHE A 1 180 ? 23.405 -3.084 -33.974 1.00 58.09 180 PHE A C 1
ATOM 1374 O O . PHE A 1 180 ? 23.248 -3.406 -35.147 1.00 58.09 180 PHE A O 1
ATOM 1381 N N . VAL A 1 181 ? 24.287 -3.703 -33.182 1.00 61.81 181 VAL A N 1
ATOM 1382 C CA . VAL A 1 181 ? 25.162 -4.793 -33.648 1.00 61.81 181 VAL A CA 1
ATOM 1383 C C . VAL A 1 181 ? 24.351 -6.016 -34.081 1.00 61.81 181 VAL A C 1
ATOM 1385 O O . VAL A 1 181 ? 24.606 -6.559 -35.154 1.00 61.81 181 VAL A O 1
ATOM 1388 N N . ILE A 1 182 ? 23.340 -6.423 -33.308 1.00 68.81 182 ILE A N 1
ATOM 1389 C CA . ILE A 1 182 ? 22.459 -7.548 -33.662 1.00 68.81 182 ILE A CA 1
ATOM 1390 C C . ILE A 1 182 ? 21.649 -7.226 -34.924 1.00 68.81 182 ILE A C 1
ATOM 1392 O O . ILE A 1 182 ? 21.582 -8.045 -35.838 1.00 68.81 182 ILE A O 1
ATOM 1396 N N . GLY A 1 183 ? 21.080 -6.022 -35.021 1.00 67.56 183 GLY A N 1
ATOM 1397 C CA . GLY A 1 183 ? 20.341 -5.580 -36.204 1.00 67.56 183 GLY A CA 1
ATOM 1398 C C . GLY A 1 183 ? 21.209 -5.543 -37.465 1.00 67.56 183 GLY A C 1
ATOM 1399 O O . GLY A 1 183 ? 20.771 -5.991 -38.529 1.00 67.56 183 GLY A O 1
ATOM 1400 N N . LEU A 1 184 ? 22.453 -5.072 -37.343 1.00 68.81 184 LEU A N 1
ATOM 1401 C CA . LEU A 1 184 ? 23.429 -5.014 -38.432 1.00 68.81 184 LEU A CA 1
ATOM 1402 C C . LEU A 1 184 ? 23.892 -6.421 -38.842 1.00 68.81 184 LEU A C 1
ATOM 1404 O O . LEU A 1 184 ? 23.968 -6.720 -40.029 1.00 68.81 184 LEU A O 1
ATOM 1408 N N . ALA A 1 185 ? 24.094 -7.325 -37.880 1.00 66.75 185 ALA A N 1
ATOM 1409 C CA . ALA A 1 185 ? 24.397 -8.730 -38.145 1.00 66.75 185 ALA A CA 1
ATOM 1410 C C . ALA A 1 185 ? 23.242 -9.453 -38.861 1.00 66.75 185 ALA A C 1
ATOM 1412 O O . ALA A 1 185 ? 23.474 -10.171 -39.833 1.00 66.75 185 ALA A O 1
ATOM 1413 N N . CYS A 1 186 ? 21.992 -9.233 -38.440 1.00 73.75 186 CYS A N 1
ATOM 1414 C CA . CYS A 1 186 ? 20.820 -9.816 -39.094 1.00 73.75 186 CYS A CA 1
ATOM 1415 C C . CYS A 1 186 ? 20.640 -9.300 -40.527 1.00 73.75 186 CYS A C 1
ATOM 1417 O O . CYS A 1 186 ? 20.363 -10.086 -41.430 1.00 73.75 186 CYS A O 1
ATOM 1419 N N . THR A 1 187 ? 20.826 -7.999 -40.763 1.00 76.50 187 THR A N 1
ATOM 1420 C CA . THR A 1 187 ? 20.746 -7.437 -42.122 1.00 76.50 187 THR A CA 1
ATOM 1421 C C . THR A 1 187 ? 21.875 -7.938 -43.017 1.00 76.50 187 THR A C 1
ATOM 1423 O O . THR A 1 187 ? 21.616 -8.274 -44.172 1.00 76.50 187 THR A O 1
ATOM 1426 N N . LEU A 1 188 ? 23.095 -8.085 -42.488 1.00 77.50 188 LEU A N 1
ATOM 1427 C CA . LEU A 1 188 ? 24.215 -8.667 -43.230 1.00 77.50 188 LEU A CA 1
ATOM 1428 C C . LEU A 1 188 ? 23.953 -10.138 -43.599 1.00 77.50 188 LEU A C 1
ATOM 1430 O O . LEU A 1 188 ? 24.215 -10.543 -44.729 1.00 77.50 188 LEU A O 1
ATOM 1434 N N . LEU A 1 189 ? 23.391 -10.925 -42.673 1.00 78.88 189 LEU A N 1
ATOM 1435 C CA . LEU A 1 189 ? 23.015 -12.324 -42.909 1.00 78.88 189 LEU A CA 1
ATOM 1436 C C . LEU A 1 189 ? 21.938 -12.458 -43.991 1.00 78.88 189 LEU A C 1
ATOM 1438 O O . LEU A 1 189 ? 22.053 -13.318 -44.863 1.00 78.88 189 LEU A O 1
ATOM 1442 N N . ILE A 1 190 ? 20.921 -11.592 -43.971 1.00 83.25 190 ILE A N 1
ATOM 1443 C CA . ILE A 1 190 ? 19.873 -11.569 -45.001 1.00 83.25 190 ILE A CA 1
ATOM 1444 C C . ILE A 1 190 ? 20.468 -11.188 -46.365 1.00 83.25 190 ILE A C 1
ATOM 1446 O O . ILE A 1 190 ? 20.163 -11.835 -47.366 1.00 83.25 190 ILE A O 1
ATOM 1450 N N . ALA A 1 191 ? 21.348 -10.183 -46.415 1.00 79.81 191 ALA A N 1
ATOM 1451 C CA . ALA A 1 191 ? 22.010 -9.769 -47.652 1.00 79.81 191 ALA A CA 1
ATOM 1452 C C . ALA A 1 191 ? 22.918 -10.872 -48.226 1.00 79.81 191 ALA A C 1
ATOM 1454 O O . ALA A 1 191 ? 22.898 -11.118 -49.432 1.00 79.81 191 ALA A O 1
ATOM 1455 N N . LEU A 1 192 ? 23.667 -11.578 -47.372 1.00 83.44 192 LEU A N 1
ATOM 1456 C CA . LEU A 1 192 ? 24.512 -12.705 -47.771 1.00 83.44 192 LEU A CA 1
ATOM 1457 C C . LEU A 1 192 ? 23.676 -13.875 -48.309 1.00 83.44 192 LEU A C 1
ATOM 1459 O O . LEU A 1 192 ? 24.001 -14.429 -49.357 1.00 83.44 192 LEU A O 1
ATOM 1463 N N . ALA A 1 193 ? 22.576 -14.218 -47.632 1.00 81.94 193 ALA A N 1
ATOM 1464 C CA . ALA A 1 193 ? 21.649 -15.250 -48.091 1.00 81.94 193 ALA A CA 1
ATOM 1465 C C . ALA A 1 193 ? 21.034 -14.899 -49.457 1.00 81.94 193 ALA A C 1
ATOM 1467 O O . ALA A 1 193 ? 20.954 -15.761 -50.330 1.00 81.94 193 ALA A O 1
ATOM 1468 N N . ALA A 1 194 ? 20.661 -13.634 -49.673 1.00 81.88 194 ALA A N 1
ATOM 1469 C CA . ALA A 1 194 ? 20.145 -13.168 -50.958 1.00 81.88 194 ALA A CA 1
ATOM 1470 C C . ALA A 1 194 ? 21.205 -13.219 -52.073 1.00 81.88 194 ALA A C 1
ATOM 1472 O O . ALA A 1 194 ? 20.890 -13.608 -53.194 1.00 81.88 194 ALA A O 1
ATOM 1473 N N . PHE A 1 195 ? 22.461 -12.875 -51.770 1.00 79.88 195 PHE A N 1
ATOM 1474 C CA . PHE A 1 195 ? 23.557 -12.918 -52.741 1.00 79.88 195 PHE A CA 1
ATOM 1475 C C . PHE A 1 195 ? 23.913 -14.354 -53.154 1.00 79.88 195 PHE A C 1
ATOM 1477 O O . PHE A 1 195 ? 24.134 -14.622 -54.331 1.00 79.88 195 PHE A O 1
ATOM 1484 N N . LEU A 1 196 ? 23.912 -15.293 -52.203 1.00 80.50 196 LEU A N 1
ATOM 1485 C CA . LEU A 1 196 ? 24.155 -16.716 -52.468 1.00 80.50 196 LEU A CA 1
ATOM 1486 C C . LEU A 1 196 ? 22.998 -17.400 -53.212 1.00 80.50 196 LEU A C 1
ATOM 1488 O O . LEU A 1 196 ? 23.210 -18.426 -53.853 1.00 80.50 196 LEU A O 1
AT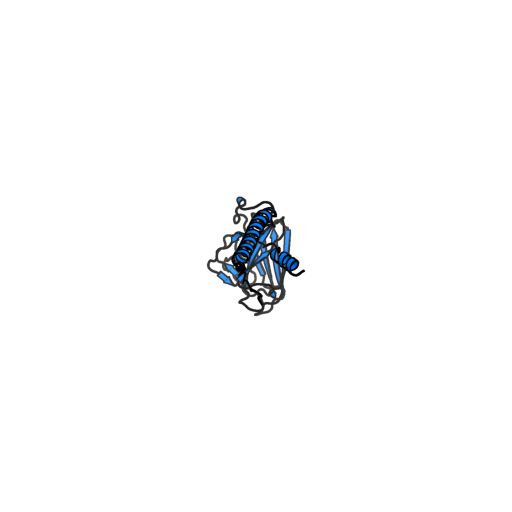OM 1492 N N . ALA A 1 197 ? 21.786 -16.845 -53.138 1.00 77.81 197 ALA A N 1
ATOM 1493 C CA . ALA A 1 197 ? 20.610 -17.358 -53.835 1.00 77.81 197 ALA A CA 1
ATOM 1494 C C . ALA A 1 197 ? 20.478 -16.852 -55.284 1.00 77.81 197 ALA A C 1
ATOM 1496 O O . ALA A 1 197 ? 19.545 -17.260 -55.980 1.00 77.81 197 ALA A O 1
ATOM 1497 N N . LEU A 1 198 ? 21.372 -15.973 -55.758 1.00 79.31 198 LEU A N 1
ATOM 1498 C CA . LEU A 1 198 ? 21.346 -15.512 -57.144 1.00 79.31 198 LEU A CA 1
ATOM 1499 C C . LEU A 1 198 ? 21.756 -16.665 -58.076 1.00 79.31 198 LEU A C 1
ATOM 1501 O O . LEU A 1 198 ? 22.882 -17.158 -57.972 1.00 79.31 198 LEU A O 1
ATOM 1505 N N . PRO A 1 199 ? 20.876 -17.106 -58.995 1.00 72.31 199 PRO A N 1
ATOM 1506 C CA . PRO A 1 199 ? 21.235 -18.121 -59.969 1.00 72.31 199 PRO A CA 1
ATOM 1507 C C . PRO A 1 199 ? 22.360 -17.568 -60.839 1.00 72.31 199 PRO A C 1
ATOM 1509 O O . PRO A 1 199 ? 22.220 -16.512 -61.459 1.00 72.31 199 PRO A O 1
ATOM 1512 N N . THR A 1 200 ? 23.483 -18.281 -60.884 1.00 68.44 200 THR A N 1
ATOM 1513 C CA . THR A 1 200 ? 24.536 -18.024 -61.859 1.00 68.44 200 THR A CA 1
ATOM 1514 C C . THR A 1 200 ? 23.926 -18.228 -63.237 1.00 68.44 200 THR A C 1
ATOM 1516 O O . THR A 1 200 ? 23.685 -19.351 -63.673 1.00 68.44 200 THR A O 1
ATOM 1519 N N . THR A 1 201 ? 23.603 -17.127 -63.911 1.00 61.00 201 THR A N 1
ATOM 1520 C CA . THR A 1 201 ? 23.169 -17.142 -65.301 1.00 61.00 201 THR A CA 1
ATOM 1521 C C . THR A 1 201 ? 24.347 -17.620 -66.137 1.00 61.00 201 THR A C 1
ATOM 1523 O O . THR A 1 201 ? 25.205 -16.852 -66.566 1.00 61.00 201 THR A O 1
ATOM 1526 N N . THR A 1 202 ? 24.422 -18.933 -66.333 1.00 60.72 202 THR A N 1
ATOM 1527 C CA . THR A 1 202 ? 25.287 -19.543 -67.329 1.00 60.72 202 THR A CA 1
ATOM 1528 C C . THR A 1 202 ? 24.820 -19.037 -68.684 1.00 60.72 202 THR A C 1
ATOM 1530 O O . THR A 1 202 ? 23.751 -19.383 -69.184 1.00 60.72 202 THR A O 1
ATOM 1533 N N . HIS A 1 203 ? 25.608 -18.122 -69.241 1.00 55.75 203 HIS A N 1
ATOM 1534 C CA . HIS A 1 203 ? 25.393 -17.548 -70.556 1.00 55.75 203 HIS A CA 1
ATOM 1535 C C . HIS A 1 203 ? 25.637 -18.654 -71.592 1.00 55.75 203 HIS A C 1
ATOM 1537 O O . HIS A 1 203 ? 26.756 -18.850 -72.061 1.00 55.75 203 HIS A O 1
ATOM 1543 N N . ASP A 1 204 ? 24.598 -19.429 -71.902 1.00 56.19 204 ASP A N 1
ATOM 1544 C CA . ASP A 1 204 ? 24.657 -20.463 -72.9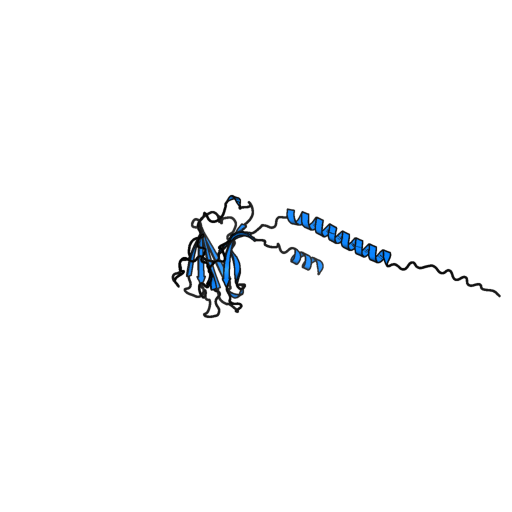31 1.00 56.19 204 ASP A CA 1
ATOM 1545 C C . ASP A 1 204 ? 24.607 -19.774 -74.303 1.00 56.19 204 ASP A C 1
ATOM 1547 O O . ASP A 1 204 ? 23.549 -19.436 -74.844 1.00 56.19 204 ASP A O 1
ATOM 1551 N N . ALA A 1 205 ? 25.793 -19.440 -74.816 1.00 59.34 205 ALA A N 1
ATOM 1552 C CA . ALA A 1 205 ? 25.993 -18.815 -76.114 1.00 59.34 205 ALA A CA 1
ATOM 1553 C C . ALA A 1 205 ? 25.694 -19.830 -77.227 1.00 59.34 205 ALA A C 1
ATOM 1555 O O . ALA A 1 205 ? 26.583 -20.474 -77.786 1.00 59.34 205 ALA A O 1
ATOM 1556 N N . ARG A 1 206 ? 24.410 -19.981 -77.562 1.00 55.62 206 ARG A N 1
ATOM 1557 C CA . ARG A 1 206 ? 23.965 -20.815 -78.679 1.00 55.62 206 ARG A CA 1
ATOM 1558 C C . ARG A 1 206 ? 24.266 -20.112 -80.005 1.00 55.62 206 ARG A C 1
ATOM 1560 O O . ARG A 1 206 ? 23.504 -19.273 -80.475 1.00 55.62 206 ARG A O 1
ATOM 1567 N N . SER A 1 207 ? 25.398 -20.490 -80.592 1.00 60.75 207 SER A N 1
ATOM 1568 C CA . SER A 1 207 ? 25.775 -20.253 -81.988 1.00 60.75 207 SER A CA 1
ATOM 1569 C C . SER A 1 207 ? 24.626 -20.637 -82.934 1.00 60.75 207 SER A C 1
ATOM 1571 O O . SER A 1 207 ? 24.279 -21.814 -83.053 1.00 60.75 207 SER A O 1
ATOM 1573 N N . ARG A 1 208 ? 24.019 -19.644 -83.598 1.00 59.03 208 ARG A N 1
ATOM 1574 C CA . ARG A 1 208 ? 23.215 -19.851 -84.808 1.00 59.03 208 ARG A CA 1
ATOM 1575 C C . ARG A 1 208 ? 24.067 -19.468 -86.010 1.00 59.03 208 ARG A C 1
ATOM 1577 O O . ARG A 1 208 ? 24.406 -18.304 -86.189 1.00 59.03 208 ARG A O 1
ATOM 1584 N N . ARG A 1 209 ? 24.424 -20.496 -86.781 1.00 60.78 209 ARG A N 1
ATOM 1585 C CA . ARG A 1 209 ? 24.818 -20.401 -88.185 1.00 60.78 209 ARG A CA 1
ATOM 1586 C C . ARG A 1 209 ? 23.608 -19.929 -88.982 1.00 60.78 209 ARG A C 1
ATOM 1588 O O . ARG A 1 209 ? 22.574 -20.589 -88.904 1.00 60.78 209 ARG A O 1
ATOM 1595 N N . ASP A 1 210 ? 23.789 -18.877 -89.763 1.00 56.28 210 ASP A N 1
ATOM 1596 C CA . ASP A 1 210 ? 22.970 -18.604 -90.936 1.00 56.28 210 ASP A CA 1
ATOM 1597 C C . ASP A 1 210 ? 23.877 -18.803 -92.164 1.00 56.28 210 ASP A C 1
ATOM 1599 O O . ASP A 1 210 ? 24.863 -18.089 -92.321 1.00 56.28 210 ASP A O 1
ATOM 1603 N N . ASP A 1 211 ? 23.552 -19.819 -92.966 1.00 48.69 211 ASP A N 1
ATOM 1604 C CA . ASP A 1 211 ? 23.885 -19.980 -94.392 1.00 48.69 211 ASP A CA 1
ATOM 1605 C C . ASP A 1 211 ? 22.521 -20.012 -95.109 1.00 48.69 211 ASP A C 1
ATOM 1607 O O . ASP A 1 211 ? 21.572 -20.611 -94.578 1.00 48.69 211 ASP A O 1
ATOM 1611 N N . PRO A 1 212 ? 22.375 -19.343 -96.262 1.00 60.81 212 PRO A N 1
ATOM 1612 C CA . PRO A 1 212 ? 22.710 -20.017 -97.521 1.00 60.81 212 PRO A CA 1
ATOM 1613 C C . PRO A 1 212 ? 23.543 -19.196 -98.516 1.00 60.81 212 PRO A C 1
ATOM 1615 O O . PRO A 1 212 ? 23.427 -17.949 -98.534 1.00 60.81 212 PRO A O 1
#

Secondary structure (DSSP, 8-state):
-HHHHHHHHHTS----EEEEEE----SEEEEEE--BT-EEEEEE-GGGS-GGGPPTTPEEEEEEEEE-TTS---SEEEEEEEETTEEEEEEEEGGGPPTT-EEEE---TT--TTS-EEEEEEESSPPTTS--EEEEES--TT--EEESSS--TTPEE-EEEEEE----HHHHHHHHHHHHHHHHHHHHHHHHHHHHTS--------------

Sequence (212 aa):
MATLLALAWALKPFESYRPLYSTAAGKSQPAGEIRPGFRLVQEVHPGSVDPSEYVEGDEACFEIRFATYMRRNEGDIAVILSQDGRQHAWKIDASTLRDNAFKAFCPGPRFQPDKGFNVEVDGVDGAPGHSATLWLVSDSRLGSVDSASFETGGMALALRVSERNGFRPDMVFGIAQGGFVIGLACTLLIALAAFLALPTTTHDARSRRDDP

pLDDT: mean 82.19, std 16.5, range [42.31, 98.56]

Foldseek 3Di:
DVVVVVVVVVPPPPFDWAFQAWQDPADKDWPDFQAAQWKKKWKFALVGGDPVPDDPPWFKKKWFFKAQVPDQAFAWKKKWKADPNDIDIDIDTQNPDDHRDIDIDTPGDPDDSSHMMMIMMHHDHTDVPRGMTWMWAPRQNRHAMDIPPDDRVRTHTRMTMTTGDDPDVVVVVVVVVVVVVVVVVVVVVVVVVVVVPDPPPPPPPDDDDDDD